Protein AF-M0LTD1-F1 (afdb_monomer)

Solvent-accessible surface area (backbone atoms only — not comparable to full-atom values): 14933 Å² total; per-residue (Å²): 132,60,68,69,59,54,55,55,49,53,54,54,40,54,76,66,71,49,70,81,85,64,33,37,55,64,53,35,59,78,67,73,49,87,56,90,55,63,68,32,18,54,45,77,35,56,37,84,61,42,46,54,70,73,32,62,77,65,68,61,62,71,65,56,77,67,60,41,52,70,38,34,47,76,43,74,46,99,87,70,48,69,47,38,40,68,70,44,58,69,65,62,50,50,52,52,45,48,51,56,47,50,56,53,49,50,52,48,67,57,48,74,39,26,61,55,52,41,77,44,75,53,71,68,50,64,60,54,45,34,34,30,33,63,57,43,41,80,80,42,70,59,51,53,61,51,50,54,54,49,53,52,49,51,53,51,53,52,59,70,71,52,56,94,87,59,86,69,75,48,77,36,91,44,31,66,54,90,30,40,82,42,89,54,48,41,68,47,55,95,46,70,79,71,48,66,90,53,89,52,64,85,38,52,55,60,41,51,54,76,74,32,68,76,46,79,71,43,97,75,51,58,67,34,75,93,63,52,73,75,96,76,68,82,80,76,50,73,64,60,50,50,55,50,36,41,73,71,64,77,98

Mean predicted aligned error: 9.17 Å

Radius of gyration: 21.51 Å; Cα contacts (8 Å, |Δi|>4): 270; chains: 1; bounding box: 41×66×46 Å

Structure (mmCIF, N/CA/C/O backbone):
data_AF-M0LTD1-F1
#
_entry.id   AF-M0LTD1-F1
#
loop_
_atom_site.group_PDB
_atom_site.id
_atom_site.type_symbol
_atom_site.label_atom_id
_atom_site.label_alt_id
_atom_site.label_comp_id
_atom_site.label_asym_id
_atom_site.label_entity_id
_atom_site.label_seq_id
_atom_site.pdbx_PDB_ins_code
_atom_site.Cartn_x
_atom_site.Cartn_y
_atom_site.Cartn_z
_atom_site.occupancy
_atom_site.B_iso_or_equiv
_atom_site.auth_seq_id
_atom_site.auth_comp_id
_atom_site.auth_asym_id
_atom_site.auth_atom_id
_atom_site.pdbx_PDB_model_num
ATOM 1 N N . MET A 1 1 ? 7.845 -29.628 -8.604 1.00 37.66 1 MET A N 1
ATOM 2 C CA . MET A 1 1 ? 7.686 -29.058 -9.964 1.00 37.66 1 MET A CA 1
ATOM 3 C C . MET A 1 1 ? 8.765 -28.002 -10.168 1.00 37.66 1 MET A C 1
ATOM 5 O O . MET A 1 1 ? 8.843 -27.119 -9.321 1.00 37.66 1 MET A O 1
ATOM 9 N N . PRO A 1 2 ? 9.602 -28.094 -11.215 1.00 33.09 2 PRO A N 1
ATOM 10 C CA . PRO A 1 2 ? 10.632 -27.090 -11.511 1.00 33.09 2 PRO A CA 1
ATOM 11 C C . PRO A 1 2 ? 10.030 -25.690 -11.734 1.00 33.09 2 PRO A C 1
ATOM 13 O O . PRO A 1 2 ? 8.914 -25.578 -12.251 1.00 33.09 2 PRO A O 1
ATOM 16 N N . ARG A 1 3 ? 10.759 -24.630 -11.349 1.00 34.91 3 ARG A N 1
ATOM 17 C CA . ARG A 1 3 ? 10.304 -23.221 -11.390 1.00 34.91 3 ARG A CA 1
ATOM 18 C C . ARG A 1 3 ? 9.839 -22.822 -12.796 1.00 34.91 3 ARG A C 1
ATOM 20 O O . ARG A 1 3 ? 8.742 -22.296 -12.947 1.00 34.91 3 ARG A O 1
ATOM 27 N N . ASP A 1 4 ? 10.578 -23.233 -13.819 1.00 35.19 4 ASP A N 1
ATOM 28 C CA . ASP A 1 4 ? 10.309 -22.912 -15.229 1.00 35.19 4 ASP A CA 1
ATOM 29 C C . ASP A 1 4 ? 8.999 -23.520 -15.744 1.00 35.19 4 ASP A C 1
ATOM 31 O O . ASP A 1 4 ? 8.309 -22.942 -16.588 1.00 35.19 4 ASP A O 1
ATOM 35 N N . VAL A 1 5 ? 8.607 -24.666 -15.181 1.00 36.81 5 VAL A N 1
ATOM 36 C CA . VAL A 1 5 ? 7.353 -25.349 -15.515 1.00 36.81 5 VAL A CA 1
ATOM 37 C C . VAL A 1 5 ? 6.167 -24.630 -14.868 1.00 36.81 5 VAL A C 1
ATOM 39 O O . VAL A 1 5 ? 5.150 -24.438 -15.531 1.00 36.81 5 VAL A O 1
ATOM 42 N N . ARG A 1 6 ? 6.298 -24.151 -13.619 1.00 37.28 6 ARG A N 1
ATOM 43 C CA . ARG A 1 6 ? 5.261 -23.332 -12.951 1.00 37.28 6 ARG A CA 1
ATOM 44 C C . ARG A 1 6 ? 5.076 -21.982 -13.639 1.00 37.28 6 ARG A C 1
ATOM 46 O O . ARG A 1 6 ? 3.942 -21.605 -13.925 1.00 37.28 6 ARG A O 1
ATOM 53 N N . THR A 1 7 ? 6.168 -21.291 -13.959 1.00 40.12 7 THR A N 1
ATOM 54 C CA . THR A 1 7 ? 6.131 -19.984 -14.633 1.00 40.12 7 THR A CA 1
ATOM 55 C C . THR A 1 7 ? 5.583 -20.113 -16.058 1.00 40.12 7 THR A C 1
ATOM 57 O O . THR A 1 7 ? 4.755 -19.310 -16.488 1.00 40.12 7 THR A O 1
ATOM 60 N N . GLY A 1 8 ? 5.966 -21.171 -16.785 1.00 30.91 8 GLY A N 1
ATOM 61 C CA . GLY A 1 8 ? 5.452 -21.467 -18.125 1.00 30.91 8 GLY A CA 1
ATOM 62 C C . GLY A 1 8 ? 3.967 -21.847 -18.153 1.00 30.91 8 GLY A C 1
ATOM 63 O O . GLY A 1 8 ? 3.265 -21.497 -19.104 1.00 30.91 8 GLY A O 1
ATOM 64 N N . PHE A 1 9 ? 3.474 -22.522 -17.112 1.00 36.78 9 PHE A N 1
ATOM 65 C CA . PHE A 1 9 ? 2.061 -22.879 -16.979 1.00 36.78 9 PHE A CA 1
ATOM 66 C C . PHE A 1 9 ? 1.203 -21.673 -16.563 1.00 36.78 9 PHE A C 1
ATOM 68 O O . PHE A 1 9 ? 0.163 -21.430 -17.173 1.00 36.78 9 PHE A O 1
ATOM 75 N N . GLY A 1 10 ? 1.683 -20.854 -15.618 1.00 33.22 10 GLY A N 1
ATOM 76 C CA . GLY A 1 10 ? 1.010 -19.624 -15.180 1.00 33.22 10 GLY A CA 1
ATOM 77 C C . GLY A 1 10 ? 0.839 -18.589 -16.300 1.00 33.22 10 GLY A C 1
ATOM 78 O O . GLY A 1 10 ? -0.253 -18.058 -16.492 1.00 33.22 10 GLY A O 1
ATOM 79 N N . LEU A 1 11 ? 1.873 -18.386 -17.127 1.00 41.72 11 LEU A N 1
ATOM 80 C CA . LEU A 1 11 ? 1.809 -17.507 -18.307 1.00 41.72 11 LEU A CA 1
ATOM 81 C C . LEU A 1 11 ? 0.870 -18.037 -19.406 1.00 41.72 11 LEU A C 1
ATOM 83 O O . LEU A 1 11 ? 0.221 -17.257 -20.102 1.00 41.72 11 LEU A O 1
ATOM 87 N N . ARG A 1 12 ? 0.776 -19.363 -19.584 1.00 36.41 12 ARG A N 1
ATOM 88 C CA . ARG A 1 12 ? -0.150 -19.976 -20.555 1.00 36.41 12 ARG A CA 1
ATOM 89 C C . ARG A 1 12 ? -1.614 -19.863 -20.134 1.00 36.41 12 ARG A C 1
ATOM 91 O O . ARG A 1 12 ? -2.466 -19.780 -21.015 1.00 36.41 12 ARG A O 1
ATOM 98 N N . LEU A 1 13 ? -1.895 -19.858 -18.832 1.00 37.56 13 LEU A N 1
ATOM 99 C CA . LEU A 1 13 ? -3.239 -19.654 -18.289 1.00 37.56 13 LEU A CA 1
ATOM 100 C C . LEU A 1 13 ? -3.673 -18.186 -18.418 1.00 37.56 13 LEU A C 1
ATOM 102 O O 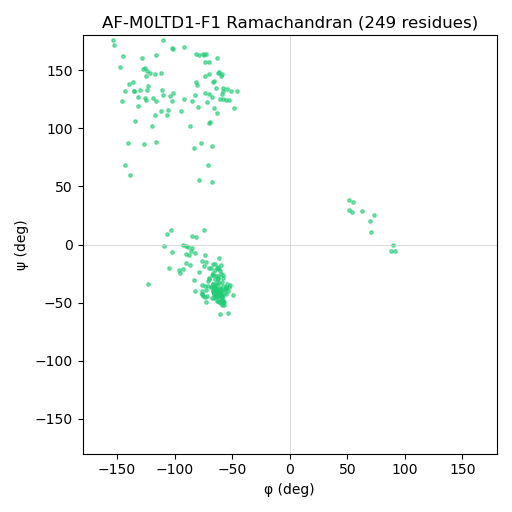. LEU A 1 13 ? -4.748 -17.930 -18.957 1.00 37.56 13 LEU A O 1
ATOM 106 N N . GLN A 1 14 ? -2.794 -17.232 -18.082 1.00 41.97 14 GLN A N 1
ATOM 107 C CA . GLN A 1 14 ? -3.037 -15.795 -18.307 1.00 41.97 14 GLN A CA 1
ATOM 108 C C . GLN A 1 14 ? -3.329 -15.459 -19.779 1.00 41.97 14 GLN A C 1
ATOM 110 O O . GLN A 1 14 ? -4.242 -14.695 -20.077 1.00 41.97 14 GLN A O 1
ATOM 115 N N . ASN A 1 15 ? -2.596 -16.060 -20.724 1.00 38.38 15 ASN A N 1
ATOM 116 C CA . ASN A 1 15 ? -2.794 -15.817 -22.160 1.00 38.38 15 ASN A CA 1
ATOM 117 C C . ASN A 1 15 ? -4.061 -16.471 -22.743 1.00 38.38 15 ASN A C 1
ATOM 119 O O . ASN A 1 15 ? -4.398 -16.211 -23.896 1.00 38.38 15 ASN A O 1
ATOM 123 N N . ARG A 1 16 ? -4.757 -17.325 -21.982 1.00 32.94 16 ARG A N 1
ATOM 124 C CA . ARG A 1 16 ? -6.003 -17.994 -22.397 1.00 32.94 16 ARG A CA 1
ATOM 125 C C . ARG A 1 16 ? -7.263 -17.379 -21.783 1.00 32.94 16 ARG A C 1
ATOM 127 O O . ARG A 1 16 ? -8.323 -17.984 -21.884 1.00 32.94 16 ARG A O 1
ATOM 134 N N . GLY A 1 17 ? -7.161 -16.193 -21.179 1.00 29.09 17 GLY A N 1
ATOM 135 C CA . GLY A 1 17 ? -8.315 -15.524 -20.572 1.00 29.09 17 GLY A CA 1
ATOM 136 C C . GLY A 1 17 ? -8.821 -16.223 -19.311 1.00 29.09 17 GLY A C 1
ATOM 137 O O . GLY A 1 17 ? -9.967 -16.022 -18.929 1.00 29.09 17 GLY A O 1
ATOM 138 N N . VAL A 1 18 ? -7.983 -17.046 -18.667 1.00 32.34 18 VAL A N 1
ATOM 139 C CA . VAL A 1 18 ? -8.234 -17.448 -17.284 1.00 32.34 18 VAL A CA 1
ATOM 140 C C . VAL A 1 18 ? -7.996 -16.191 -16.464 1.00 32.34 18 VAL A C 1
ATOM 142 O O . VAL A 1 18 ? -6.849 -15.755 -16.329 1.00 32.34 18 VAL A O 1
ATOM 145 N N . GLU A 1 19 ? -9.086 -15.563 -16.018 1.00 41.66 19 GLU A N 1
ATOM 146 C CA . GLU A 1 19 ? -9.027 -14.490 -15.033 1.00 41.66 19 GLU A CA 1
ATOM 147 C C . GLU A 1 19 ? -8.095 -14.942 -13.911 1.00 41.66 19 GLU A C 1
ATOM 149 O O . GLU A 1 19 ? -8.153 -16.089 -13.459 1.00 41.66 19 GLU A O 1
ATOM 154 N N . LEU A 1 20 ? -7.166 -14.067 -13.527 1.00 47.66 20 LEU A N 1
ATOM 155 C CA . LEU A 1 20 ? -6.364 -14.273 -12.331 1.00 47.66 20 LEU A CA 1
ATOM 156 C C . LEU A 1 20 ? -7.342 -14.630 -11.205 1.00 47.66 20 LEU A C 1
ATOM 158 O O . LEU A 1 20 ? -8.240 -13.848 -10.906 1.00 47.66 20 LEU A O 1
ATOM 162 N N . ASP A 1 21 ? -7.211 -15.840 -10.661 1.00 56.69 21 ASP A N 1
ATOM 163 C CA . ASP A 1 21 ? -8.069 -16.397 -9.612 1.00 56.69 21 ASP A CA 1
ATOM 164 C C . ASP A 1 21 ? -7.774 -15.668 -8.293 1.00 56.69 21 ASP A C 1
ATOM 166 O O . ASP A 1 21 ? -7.136 -16.193 -7.377 1.00 56.69 21 ASP A O 1
ATOM 170 N N . PHE A 1 22 ? -8.148 -14.388 -8.257 1.00 71.69 22 PHE A N 1
ATOM 171 C CA . PHE A 1 22 ? -8.006 -13.512 -7.112 1.00 71.69 22 PHE A CA 1
ATOM 172 C C . PHE A 1 22 ? -8.978 -13.995 -6.045 1.00 71.69 22 PHE A C 1
ATOM 174 O O . PHE A 1 22 ? -10.192 -13.809 -6.148 1.00 71.69 22 PHE A O 1
ATOM 181 N N . LYS A 1 23 ? -8.432 -14.633 -5.013 1.00 86.75 23 LYS A N 1
ATOM 182 C CA . LYS A 1 23 ? -9.223 -15.157 -3.903 1.00 86.75 23 LYS A CA 1
ATOM 183 C C . LYS A 1 23 ? -9.902 -14.015 -3.147 1.00 86.75 23 LYS A C 1
ATOM 185 O O . LYS A 1 23 ? -9.287 -12.984 -2.876 1.00 86.75 23 LYS A O 1
ATOM 190 N N . SER A 1 24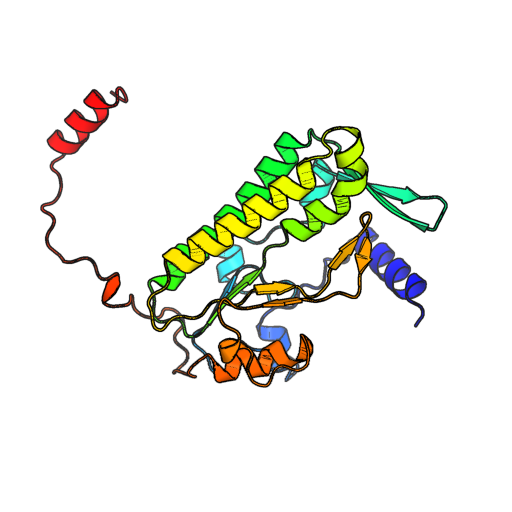 ? -11.184 -14.187 -2.838 1.00 89.88 24 SER A N 1
ATOM 191 C CA . SER A 1 24 ? -11.931 -13.286 -1.956 1.00 89.88 24 SER A CA 1
ATOM 192 C C . SER A 1 24 ? -11.650 -13.621 -0.493 1.00 89.88 24 SER A C 1
ATOM 194 O O . SER A 1 24 ? -11.201 -14.724 -0.192 1.00 89.88 24 SER A O 1
ATOM 196 N N . ALA A 1 25 ? -11.980 -12.719 0.432 1.00 89.88 25 ALA A N 1
ATOM 197 C CA . ALA A 1 25 ? -11.951 -13.041 1.863 1.00 89.88 25 ALA A CA 1
ATOM 198 C C . ALA A 1 25 ? -12.782 -14.302 2.199 1.00 89.88 25 ALA A C 1
ATOM 200 O O . ALA A 1 25 ? -12.336 -15.163 2.954 1.00 89.88 25 ALA A O 1
ATOM 201 N N . GLY A 1 26 ? -13.950 -14.463 1.559 1.00 90.69 26 GLY A N 1
ATOM 202 C CA . GLY A 1 26 ? -14.817 -15.635 1.736 1.00 90.69 26 GLY A CA 1
ATOM 203 C C . GLY A 1 26 ? -14.159 -16.957 1.333 1.00 90.69 26 GLY A C 1
ATOM 204 O O . GLY A 1 26 ? -14.373 -17.962 1.998 1.00 90.69 26 GLY A O 1
ATOM 205 N N . TYR A 1 27 ? -13.282 -16.954 0.322 1.00 93.00 27 TYR A N 1
ATOM 206 C CA . TYR A 1 27 ? -12.543 -18.158 -0.066 1.00 93.00 27 TYR A CA 1
ATOM 207 C C . TYR A 1 27 ? -11.700 -18.719 1.088 1.00 93.00 27 TYR A C 1
ATOM 209 O O . TYR A 1 27 ? -11.698 -19.927 1.301 1.00 93.00 27 TYR A O 1
ATOM 217 N N . PHE A 1 28 ? -10.989 -17.872 1.837 1.00 93.12 28 PHE A N 1
ATOM 218 C CA . PHE A 1 28 ? -10.147 -18.339 2.947 1.00 93.12 28 PHE A CA 1
ATOM 219 C C . PHE A 1 28 ? -10.994 -18.948 4.061 1.00 93.12 28 PHE A C 1
ATOM 221 O O . PHE A 1 28 ? -10.687 -20.044 4.526 1.00 93.12 28 PHE A O 1
ATOM 228 N N . HIS A 1 29 ? -12.114 -18.299 4.392 1.00 91.00 29 HIS A N 1
ATOM 229 C CA . HIS A 1 29 ? -13.087 -18.819 5.347 1.00 91.00 29 HIS A CA 1
ATOM 230 C C . HIS A 1 29 ? -13.640 -20.188 4.920 1.00 91.00 29 HIS A C 1
ATOM 232 O O . HIS A 1 29 ? -13.578 -21.146 5.688 1.00 91.00 29 HIS A O 1
ATOM 238 N N . ASP A 1 30 ? -14.100 -20.309 3.671 1.00 94.81 30 ASP A N 1
ATOM 239 C CA . ASP A 1 30 ? -14.674 -21.546 3.127 1.00 94.81 30 ASP A CA 1
ATOM 240 C C . ASP A 1 30 ? -13.656 -22.696 3.065 1.00 94.81 30 ASP A C 1
ATOM 242 O O . ASP A 1 30 ? -14.028 -23.869 3.105 1.00 94.81 30 ASP A O 1
ATOM 246 N N . GLN A 1 31 ? -12.366 -22.376 2.940 1.00 95.12 31 GLN A N 1
ATOM 247 C CA . GLN A 1 31 ? -11.276 -23.354 2.950 1.00 95.12 31 GLN A CA 1
ATOM 248 C C . GLN A 1 31 ? -10.712 -23.631 4.352 1.00 95.12 31 GLN A C 1
ATOM 250 O O . GLN A 1 31 ? -9.807 -24.456 4.478 1.00 95.12 31 GLN A O 1
ATOM 255 N N . GLY A 1 32 ? -11.215 -22.965 5.397 1.00 94.69 32 GLY A N 1
ATOM 256 C CA . GLY A 1 32 ? -10.679 -23.083 6.755 1.00 94.69 32 GLY A CA 1
ATOM 257 C C . GLY A 1 32 ? -9.227 -22.607 6.871 1.00 94.69 32 GLY A C 1
ATOM 258 O O . GLY A 1 32 ? -8.472 -23.134 7.685 1.00 94.69 32 GLY A O 1
ATOM 259 N N . ILE A 1 33 ? -8.818 -21.663 6.020 1.00 93.88 33 ILE A N 1
ATOM 260 C CA . ILE A 1 33 ? -7.486 -21.060 6.045 1.00 93.88 33 ILE A CA 1
ATOM 261 C C . ILE A 1 33 ? -7.577 -19.784 6.870 1.00 93.88 33 ILE A C 1
ATOM 263 O O . ILE A 1 33 ? -8.237 -18.830 6.466 1.00 93.88 33 ILE A O 1
ATOM 267 N N . GLU A 1 34 ? -6.891 -19.770 8.006 1.00 92.62 34 GLU A N 1
ATOM 268 C CA . GLU A 1 34 ? -6.827 -18.589 8.859 1.00 92.62 34 GLU A CA 1
ATOM 269 C C . GLU A 1 34 ? -5.997 -17.471 8.226 1.00 92.62 34 GLU A C 1
ATOM 271 O O . GLU A 1 34 ? -4.994 -17.709 7.541 1.00 92.62 34 GLU A O 1
ATOM 276 N N . THR A 1 35 ? -6.394 -16.235 8.500 1.00 93.06 35 THR A N 1
ATOM 277 C CA . THR A 1 35 ? -5.717 -15.028 8.035 1.00 93.06 35 THR A CA 1
ATOM 278 C C . THR A 1 35 ? -5.425 -14.077 9.189 1.00 93.06 35 THR A C 1
ATOM 280 O O . THR A 1 35 ? -6.073 -14.112 10.231 1.00 93.06 35 THR A O 1
ATOM 283 N N . VAL A 1 36 ? -4.484 -13.152 8.982 1.00 92.12 36 VAL A N 1
ATOM 284 C CA . VAL A 1 36 ? -4.160 -12.092 9.959 1.00 92.12 36 VAL A CA 1
ATOM 285 C C . VAL A 1 36 ? -5.339 -11.150 10.254 1.00 92.12 36 VAL A C 1
ATOM 287 O O . VAL A 1 36 ? -5.275 -10.351 11.184 1.00 92.12 36 VAL A O 1
ATOM 290 N N . PHE A 1 37 ? -6.414 -11.220 9.466 1.00 93.31 37 PHE A N 1
ATOM 291 C CA . PHE A 1 37 ? -7.616 -10.403 9.631 1.00 93.31 37 PHE A CA 1
ATOM 292 C C . PHE A 1 37 ? -8.664 -11.056 10.534 1.00 93.31 37 PHE A C 1
ATOM 294 O O . PHE A 1 37 ? -9.587 -10.376 10.985 1.00 93.31 37 PHE A O 1
ATOM 301 N N . ASP A 1 38 ? -8.541 -12.356 10.795 1.00 90.12 38 ASP A N 1
ATOM 302 C CA . ASP A 1 38 ? -9.549 -13.099 11.537 1.00 90.12 38 ASP A CA 1
ATOM 303 C C . ASP A 1 38 ? -9.616 -12.614 12.989 1.00 90.12 38 ASP A C 1
ATOM 305 O O . ASP A 1 38 ? -8.600 -12.306 13.618 1.00 90.12 38 ASP A O 1
ATOM 309 N N . GLY A 1 39 ? -10.840 -12.517 13.517 1.00 88.50 39 GLY A N 1
ATOM 310 C CA . GLY A 1 39 ? -11.086 -12.093 14.897 1.00 88.50 39 GLY A CA 1
ATOM 311 C C . GLY A 1 39 ? -10.824 -10.611 15.186 1.00 88.50 39 GLY A C 1
ATOM 312 O O . GLY A 1 39 ? -10.829 -10.237 16.355 1.00 88.50 39 GLY A O 1
ATOM 313 N N . ARG A 1 40 ? -10.608 -9.774 14.161 1.00 91.25 40 ARG A N 1
ATOM 314 C CA . ARG A 1 40 ? -10.234 -8.358 14.313 1.00 91.25 40 ARG A CA 1
ATOM 315 C C . ARG A 1 40 ? -11.166 -7.419 13.561 1.00 91.25 40 ARG A C 1
ATOM 317 O O . ARG A 1 40 ? -11.703 -7.749 12.501 1.00 91.25 40 ARG A O 1
ATOM 324 N N . THR A 1 41 ? -11.294 -6.197 14.062 1.00 94.25 41 THR A N 1
ATOM 325 C CA . THR A 1 41 ? -11.799 -5.071 13.275 1.00 94.25 41 THR A CA 1
ATOM 326 C C . THR A 1 41 ? -10.688 -4.585 12.348 1.00 94.25 41 THR A C 1
ATOM 328 O O . THR A 1 41 ? -9.900 -3.706 12.695 1.00 94.25 41 THR A O 1
ATOM 331 N N . ALA A 1 42 ? -10.596 -5.191 11.163 1.00 94.69 42 ALA A N 1
ATOM 332 C CA . ALA A 1 42 ? -9.517 -4.937 10.214 1.00 94.69 42 ALA A CA 1
ATOM 333 C C . ALA A 1 42 ? -9.977 -4.209 8.940 1.00 94.69 42 ALA A C 1
ATOM 335 O O . ALA A 1 42 ? -11.070 -4.442 8.423 1.00 94.69 42 ALA A O 1
ATOM 336 N N . ARG A 1 43 ? -9.090 -3.379 8.380 1.00 95.69 43 ARG A N 1
ATOM 337 C CA . ARG A 1 43 ? -9.214 -2.784 7.044 1.00 95.69 43 ARG A CA 1
ATOM 338 C C . ARG A 1 43 ? -8.078 -3.281 6.141 1.00 95.69 43 ARG A C 1
ATOM 340 O O . ARG A 1 43 ? -7.038 -2.622 6.058 1.00 95.69 43 ARG A O 1
ATOM 347 N N . PRO A 1 44 ? -8.248 -4.421 5.450 1.00 95.19 44 PRO A N 1
ATOM 348 C CA . PRO A 1 44 ? -7.395 -4.764 4.315 1.00 95.19 44 PRO A CA 1
ATOM 349 C C . PRO A 1 44 ? -7.635 -3.754 3.186 1.00 95.19 44 PRO A C 1
ATOM 351 O O . PRO A 1 44 ? -8.770 -3.330 2.979 1.00 95.19 44 PRO A O 1
ATOM 354 N N . VAL A 1 45 ? -6.579 -3.346 2.485 1.00 95.56 45 VAL A N 1
ATOM 355 C CA . VAL A 1 45 ? -6.618 -2.371 1.388 1.00 95.56 45 VAL A CA 1
ATOM 356 C C . VAL A 1 45 ? -5.790 -2.901 0.223 1.00 95.56 45 VAL A C 1
ATOM 358 O O . VAL A 1 45 ? -4.556 -2.892 0.258 1.00 95.56 45 VAL A O 1
ATOM 361 N N . ALA A 1 46 ? -6.488 -3.336 -0.825 1.00 92.19 46 ALA A N 1
ATOM 362 C CA . ALA A 1 46 ? -5.932 -3.832 -2.078 1.00 92.19 46 ALA A CA 1
ATOM 363 C C . ALA A 1 46 ? -4.933 -4.991 -1.908 1.00 92.19 46 ALA A C 1
ATOM 365 O O . ALA A 1 46 ? -3.936 -5.064 -2.631 1.00 92.19 46 ALA A O 1
ATOM 366 N N . VAL A 1 47 ? -5.188 -5.884 -0.946 1.00 91.50 47 VAL A N 1
ATOM 367 C CA . VAL A 1 47 ? -4.319 -7.027 -0.637 1.00 91.50 47 VAL A CA 1
ATOM 368 C C . VAL A 1 47 ? -4.417 -8.077 -1.758 1.00 91.50 47 VAL A C 1
ATOM 370 O O . VAL A 1 47 ? -5.516 -8.556 -2.057 1.00 91.50 47 VAL A O 1
ATOM 373 N N . PRO A 1 48 ? -3.297 -8.462 -2.402 1.00 84.56 48 PRO A N 1
ATOM 374 C CA . PRO A 1 48 ? -3.305 -9.461 -3.461 1.00 84.56 48 PRO A CA 1
ATOM 375 C C . PRO A 1 48 ? -3.889 -10.782 -2.974 1.00 84.56 48 PRO A C 1
ATOM 377 O O . PRO A 1 48 ? -3.531 -11.269 -1.906 1.00 84.56 48 PRO A O 1
ATOM 380 N N . ASN A 1 49 ? -4.766 -11.380 -3.784 1.00 84.25 49 ASN A N 1
ATOM 381 C CA . ASN A 1 49 ? -5.465 -12.620 -3.442 1.00 84.25 49 ASN A CA 1
ATOM 382 C C . ASN A 1 49 ? -6.218 -12.554 -2.104 1.00 84.25 49 ASN A C 1
ATOM 384 O O . ASN A 1 49 ? -6.381 -13.586 -1.473 1.00 84.25 49 ASN A O 1
ATOM 388 N N . TYR A 1 50 ? -6.666 -11.376 -1.671 1.00 89.75 50 TYR A N 1
ATOM 389 C CA . TYR A 1 50 ? -7.588 -11.212 -0.551 1.00 89.75 50 TYR A CA 1
ATOM 390 C C . TYR A 1 50 ? -8.555 -10.065 -0.870 1.00 89.75 50 TYR A C 1
ATOM 392 O O . TYR A 1 50 ? -8.486 -8.967 -0.322 1.00 89.75 50 TYR A O 1
ATOM 400 N N . ARG A 1 51 ? -9.428 -10.296 -1.855 1.00 89.25 51 ARG A N 1
ATOM 401 C CA . ARG A 1 51 ? -10.361 -9.279 -2.354 1.00 89.25 51 ARG A CA 1
ATOM 402 C C . ARG A 1 51 ? -11.494 -9.046 -1.358 1.00 89.25 51 ARG A C 1
ATOM 404 O O . ARG A 1 51 ? -12.158 -10.001 -0.938 1.00 89.25 51 ARG A O 1
ATOM 411 N N . VAL A 1 52 ? -11.743 -7.777 -1.040 1.00 90.62 52 VAL A N 1
ATOM 412 C CA . VAL A 1 52 ? -12.869 -7.326 -0.213 1.00 90.62 52 VAL A CA 1
ATOM 413 C C . VAL A 1 52 ? -13.746 -6.328 -0.983 1.00 90.62 52 VAL A C 1
ATOM 415 O O . VAL A 1 52 ? -13.203 -5.553 -1.772 1.00 90.62 52 VAL A O 1
ATOM 418 N N . PRO A 1 53 ? -15.075 -6.290 -0.748 1.00 90.56 53 PRO A N 1
ATOM 419 C CA . PRO A 1 53 ? -15.988 -5.409 -1.492 1.00 90.56 53 PRO A CA 1
ATOM 420 C C . PRO A 1 53 ? -15.604 -3.925 -1.445 1.00 90.56 53 PRO A C 1
ATOM 422 O O . PRO A 1 53 ? -15.683 -3.223 -2.448 1.00 90.56 53 PRO A O 1
ATOM 425 N N . ALA A 1 54 ? -15.100 -3.462 -0.300 1.00 90.81 54 ALA A N 1
ATOM 426 C CA . ALA A 1 54 ? -14.716 -2.069 -0.105 1.00 90.81 54 ALA A CA 1
ATOM 427 C C . ALA A 1 54 ? -13.544 -1.612 -0.995 1.00 90.81 54 ALA A C 1
ATOM 429 O O . ALA A 1 54 ? -13.305 -0.412 -1.111 1.00 90.81 54 ALA A O 1
ATOM 430 N N . ASP A 1 55 ? -12.773 -2.527 -1.588 1.00 89.62 55 ASP A N 1
ATOM 431 C CA . ASP A 1 55 ? -11.718 -2.149 -2.533 1.00 89.62 55 ASP A CA 1
ATOM 432 C C . ASP A 1 55 ? -12.277 -1.926 -3.950 1.00 89.62 55 ASP A C 1
ATOM 434 O O . ASP A 1 55 ? -11.767 -1.079 -4.686 1.00 89.62 55 ASP A O 1
ATOM 438 N N . ASP A 1 56 ? -13.348 -2.641 -4.310 1.00 87.44 56 ASP A N 1
ATOM 439 C CA . ASP A 1 56 ? -14.092 -2.445 -5.558 1.00 87.44 56 ASP A CA 1
ATOM 440 C C . ASP A 1 56 ? -14.899 -1.143 -5.529 1.00 87.44 56 ASP A C 1
ATOM 442 O O . ASP A 1 56 ? -14.869 -0.365 -6.478 1.00 87.44 56 ASP A O 1
ATOM 446 N N . GLU A 1 57 ? -15.576 -0.870 -4.413 1.00 90.12 57 GLU A N 1
ATOM 447 C CA . GLU A 1 57 ? -16.385 0.342 -4.224 1.00 90.12 57 GLU A CA 1
ATOM 448 C C . GLU A 1 57 ? -15.558 1.634 -4.280 1.00 90.12 57 GLU A C 1
ATOM 450 O O . GLU A 1 57 ? -16.066 2.684 -4.672 1.00 90.12 57 GLU A O 1
ATOM 455 N N . LEU A 1 58 ? -14.283 1.561 -3.890 1.00 88.81 58 LEU A N 1
ATOM 456 C CA . LEU A 1 58 ? -13.359 2.694 -3.908 1.00 88.81 58 LEU A CA 1
ATOM 457 C C . LEU A 1 58 ? -12.536 2.792 -5.199 1.00 88.81 58 LEU A C 1
ATOM 459 O O . LEU A 1 58 ? -11.722 3.708 -5.304 1.00 88.81 58 LEU A O 1
ATOM 463 N N . ASP A 1 59 ? -12.720 1.871 -6.150 1.00 86.62 59 ASP A N 1
ATOM 464 C CA . ASP A 1 59 ? -11.948 1.802 -7.401 1.00 86.62 59 ASP A CA 1
ATOM 465 C C . ASP A 1 59 ? -10.420 1.815 -7.159 1.00 86.62 59 ASP A C 1
ATOM 467 O O . ASP A 1 59 ? -9.642 2.459 -7.864 1.00 86.62 59 ASP A O 1
ATOM 471 N N . ILE A 1 60 ? -9.974 1.127 -6.097 1.00 84.06 60 ILE A N 1
ATOM 472 C CA . ILE A 1 60 ? -8.550 1.027 -5.716 1.00 84.06 60 ILE A CA 1
ATOM 473 C C . ILE A 1 60 ? -7.918 -0.315 -6.102 1.00 84.06 60 ILE A C 1
ATOM 475 O O . ILE A 1 60 ? -6.705 -0.504 -5.930 1.00 84.06 60 ILE A O 1
ATOM 479 N N . LEU A 1 61 ? -8.726 -1.260 -6.598 1.00 72.25 61 LEU A N 1
ATOM 480 C CA . LEU A 1 61 ? -8.233 -2.473 -7.238 1.00 72.25 61 LEU A CA 1
ATOM 481 C C . LEU A 1 61 ? -7.891 -2.179 -8.688 1.00 72.25 61 LEU A C 1
ATOM 483 O O . LEU A 1 61 ? -8.701 -1.690 -9.466 1.00 72.25 61 LEU A O 1
ATOM 487 N N . PHE A 1 62 ? -6.679 -2.559 -9.062 1.00 66.88 62 PHE A N 1
ATOM 488 C CA . PHE A 1 62 ? -6.192 -2.395 -10.416 1.00 66.88 62 PHE A CA 1
ATOM 489 C C . PHE A 1 62 ? -5.876 -3.773 -10.979 1.00 66.88 62 PHE A C 1
ATOM 491 O O . PHE A 1 62 ? -5.078 -4.514 -10.397 1.00 66.88 62 PHE A O 1
ATOM 498 N N . ASP A 1 63 ? -6.448 -4.111 -12.140 1.00 67.88 63 ASP A N 1
ATOM 499 C CA . ASP A 1 63 ? -5.866 -5.161 -12.976 1.00 67.88 63 ASP A CA 1
ATOM 500 C C . ASP A 1 63 ? -4.531 -4.633 -13.504 1.00 67.88 63 ASP A C 1
ATOM 502 O O . ASP A 1 63 ? -4.426 -4.057 -14.589 1.00 67.88 63 ASP A O 1
ATOM 506 N N . ARG A 1 64 ? -3.494 -4.804 -12.685 1.00 67.19 64 ARG A N 1
ATOM 507 C CA . ARG A 1 64 ? -2.137 -4.361 -12.994 1.00 67.19 64 ARG A CA 1
ATOM 508 C C . ARG A 1 64 ? -1.641 -4.995 -14.286 1.00 67.19 64 ARG A C 1
ATOM 510 O O . ARG A 1 64 ? -0.945 -4.339 -15.049 1.00 67.19 64 ARG A O 1
ATOM 517 N N . GLY A 1 65 ? -2.019 -6.244 -14.560 1.00 64.94 65 GLY A N 1
ATOM 518 C CA . GLY A 1 65 ? -1.631 -6.947 -15.776 1.00 64.94 65 GLY A CA 1
ATOM 519 C C . GLY A 1 65 ? -2.233 -6.319 -17.030 1.00 64.94 65 GLY A C 1
ATOM 520 O O . GLY A 1 65 ? -1.535 -6.192 -18.032 1.00 64.94 65 GLY A O 1
ATOM 521 N N . ALA A 1 66 ? -3.501 -5.913 -16.996 1.00 63.97 66 ALA A N 1
ATOM 522 C CA . ALA A 1 66 ? -4.141 -5.219 -18.111 1.00 63.97 66 ALA A CA 1
ATOM 523 C C . ALA A 1 66 ? -3.688 -3.759 -18.231 1.00 63.97 66 ALA A C 1
ATOM 525 O O . ALA A 1 66 ? -3.371 -3.308 -19.327 1.00 63.97 66 ALA A O 1
ATOM 526 N N . GLN A 1 67 ? -3.613 -3.033 -17.118 1.00 64.19 67 GLN A N 1
ATOM 527 C CA . GLN A 1 67 ? -3.335 -1.597 -17.128 1.00 64.19 67 GLN A CA 1
ATOM 528 C C . GLN A 1 67 ? -1.865 -1.284 -17.398 1.00 64.19 67 GLN A C 1
ATOM 530 O O . GLN A 1 67 ? -1.563 -0.332 -18.112 1.00 64.19 67 GLN A O 1
ATOM 535 N N . LEU A 1 68 ? -0.934 -2.109 -16.911 1.00 69.69 68 LEU A N 1
ATOM 536 C CA . LEU A 1 68 ? 0.481 -1.912 -17.215 1.00 69.69 68 LEU A CA 1
ATOM 537 C C . LEU A 1 68 ? 0.830 -2.281 -18.660 1.00 69.69 68 LEU A C 1
ATOM 539 O O . LEU A 1 68 ? 1.869 -1.833 -19.120 1.00 69.69 68 LEU A O 1
ATOM 543 N N . LYS A 1 69 ? -0.012 -3.007 -19.416 1.00 71.44 69 LYS A N 1
ATOM 544 C CA . LYS A 1 69 ? 0.239 -3.268 -20.853 1.00 71.44 69 LYS A CA 1
ATOM 545 C C . LYS A 1 69 ? 0.267 -1.997 -21.700 1.00 71.44 69 LYS A C 1
ATOM 547 O O . LYS A 1 69 ? 0.911 -1.991 -22.743 1.00 71.44 69 LYS A O 1
ATOM 552 N N . GLU A 1 70 ? -0.426 -0.938 -21.278 1.00 68.31 70 GLU A N 1
ATOM 553 C CA . GLU A 1 70 ? -0.365 0.363 -21.959 1.00 68.31 70 GLU A CA 1
ATOM 554 C C . GLU A 1 70 ? 1.000 1.041 -21.754 1.00 68.31 70 GLU A C 1
ATOM 556 O O . GLU A 1 70 ? 1.483 1.763 -22.629 1.00 68.31 70 GLU A O 1
ATOM 561 N N . PHE A 1 71 ? 1.647 0.769 -20.619 1.00 69.69 71 PHE A N 1
ATOM 562 C CA . PHE A 1 71 ? 2.880 1.430 -20.199 1.00 69.69 71 PHE A CA 1
ATOM 563 C C . PHE A 1 71 ? 4.127 0.564 -20.352 1.00 69.69 71 PHE A C 1
ATOM 565 O O . PHE A 1 71 ? 5.220 1.121 -20.383 1.00 69.69 71 PHE A O 1
ATOM 572 N N . LEU A 1 72 ? 3.984 -0.760 -20.437 1.00 78.50 72 LEU A N 1
ATOM 573 C CA . LEU A 1 72 ? 5.055 -1.746 -20.440 1.00 78.50 72 LEU A CA 1
ATOM 574 C C . LEU A 1 72 ? 4.824 -2.795 -21.529 1.00 78.50 72 LEU A C 1
ATOM 576 O O . LEU A 1 72 ? 3.776 -3.437 -21.614 1.00 78.50 72 LEU A O 1
ATOM 580 N N . ARG A 1 73 ? 5.878 -3.064 -22.292 1.00 79.25 73 ARG A N 1
ATOM 581 C CA . ARG A 1 73 ? 6.009 -4.239 -23.145 1.00 79.25 73 ARG A CA 1
ATOM 582 C C . ARG A 1 73 ? 6.920 -5.235 -22.450 1.00 79.25 73 ARG A C 1
ATOM 584 O O . ARG A 1 73 ? 8.062 -4.917 -22.138 1.00 79.25 73 ARG A O 1
ATOM 591 N N . SER A 1 74 ? 6.426 -6.447 -22.229 1.00 76.94 74 SER A N 1
ATOM 592 C CA . SER A 1 74 ? 7.253 -7.533 -21.710 1.00 76.94 74 SER A CA 1
ATOM 593 C C . SER A 1 74 ? 7.677 -8.479 -22.824 1.00 76.94 74 SER A C 1
ATOM 595 O O . SER A 1 74 ? 6.833 -8.984 -23.564 1.00 76.94 74 SER A O 1
ATOM 597 N N . GLU A 1 75 ? 8.966 -8.780 -22.891 1.00 77.44 75 GLU A N 1
ATOM 598 C CA . GLU A 1 75 ? 9.542 -9.740 -23.829 1.00 77.44 75 GLU A CA 1
ATOM 599 C C . GLU A 1 75 ? 10.321 -10.813 -23.078 1.00 77.44 75 GLU A C 1
ATOM 601 O O . GLU A 1 75 ? 10.871 -10.562 -22.005 1.00 77.44 75 GLU A O 1
ATOM 606 N N . LYS A 1 76 ? 10.367 -12.023 -23.640 1.00 72.69 76 LYS A N 1
ATOM 607 C CA . LYS A 1 76 ? 11.305 -13.040 -23.168 1.00 72.69 76 LYS A CA 1
ATOM 608 C C . LYS A 1 76 ? 12.638 -12.833 -23.862 1.00 72.69 76 LYS A C 1
ATOM 610 O O . LYS A 1 76 ? 12.694 -12.852 -25.090 1.00 72.69 76 LYS A O 1
ATOM 615 N N . THR A 1 77 ? 13.688 -12.655 -23.080 1.00 68.00 77 THR A N 1
ATOM 616 C CA . THR A 1 77 ? 15.060 -12.604 -23.576 1.00 68.00 77 THR A CA 1
ATOM 617 C C . THR A 1 77 ? 15.551 -14.011 -23.929 1.00 68.00 77 THR A C 1
ATOM 619 O O . THR A 1 77 ? 14.935 -15.022 -23.581 1.00 68.00 77 THR A O 1
ATOM 622 N N . SER A 1 78 ? 16.645 -14.094 -24.690 1.00 68.31 78 SER A N 1
ATOM 623 C CA . SER A 1 78 ? 17.209 -15.357 -25.197 1.00 68.31 78 SER A CA 1
ATOM 624 C C . SER A 1 78 ? 17.697 -16.319 -24.106 1.00 68.31 78 SER A C 1
ATOM 626 O O . SER A 1 78 ? 17.822 -17.512 -24.358 1.00 68.31 78 SER A O 1
ATOM 628 N N . ASP A 1 79 ? 17.959 -15.802 -22.908 1.00 65.69 79 ASP A N 1
ATOM 629 C CA . ASP A 1 79 ? 18.309 -16.525 -21.678 1.00 65.69 79 ASP A CA 1
ATOM 630 C C . ASP A 1 79 ? 17.076 -17.016 -20.888 1.00 65.69 79 ASP A C 1
ATOM 632 O O . ASP A 1 79 ? 17.219 -17.720 -19.893 1.00 65.69 79 ASP A O 1
ATOM 636 N N . GLY A 1 80 ? 15.859 -16.693 -21.343 1.00 62.28 80 GLY A N 1
ATOM 637 C CA . GLY A 1 80 ? 14.598 -17.090 -20.714 1.00 62.28 80 GLY A CA 1
ATOM 638 C C . GLY A 1 80 ? 14.044 -16.097 -19.688 1.00 62.28 80 GLY A C 1
ATOM 639 O O . GLY A 1 80 ? 12.907 -16.294 -19.242 1.00 62.28 80 GLY A O 1
ATOM 640 N N . ASN A 1 81 ? 14.781 -15.028 -19.371 1.00 63.34 81 ASN A N 1
ATOM 641 C CA . ASN A 1 81 ? 14.342 -13.979 -18.450 1.00 63.34 81 ASN A CA 1
ATOM 642 C C . ASN A 1 81 ? 13.261 -13.085 -19.078 1.00 63.34 81 ASN A C 1
ATOM 644 O O . ASN A 1 81 ? 13.002 -13.121 -20.287 1.00 63.34 81 ASN A O 1
ATOM 648 N N . LYS A 1 82 ? 12.556 -12.312 -18.245 1.00 68.94 82 LYS A N 1
ATOM 649 C CA . LYS A 1 82 ? 11.490 -11.408 -18.698 1.00 68.94 82 LYS A CA 1
ATOM 650 C C . LYS A 1 82 ? 11.986 -9.968 -18.630 1.00 68.94 82 LYS A C 1
ATOM 652 O O . LYS A 1 82 ? 12.114 -9.405 -17.552 1.00 68.94 82 LYS A O 1
ATOM 657 N N . ARG A 1 83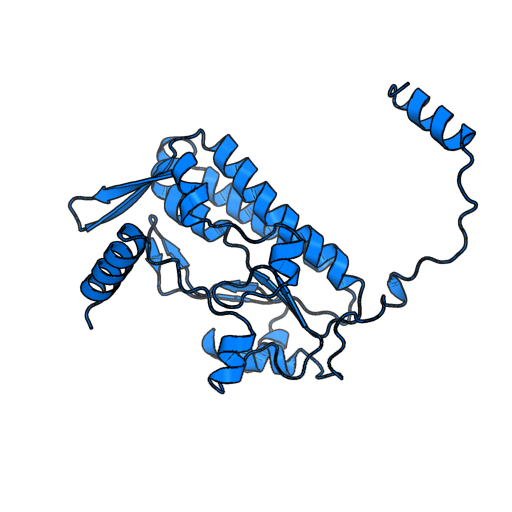 ? 12.181 -9.338 -19.786 1.00 73.75 83 ARG A N 1
ATOM 658 C CA . ARG A 1 83 ? 12.517 -7.913 -19.873 1.00 73.75 83 ARG A CA 1
ATOM 659 C C . ARG A 1 83 ? 11.241 -7.095 -20.003 1.00 73.75 83 ARG A C 1
ATOM 661 O O . ARG 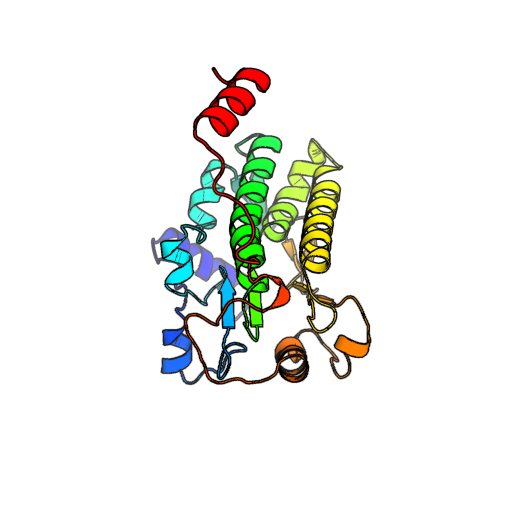A 1 83 ? 10.449 -7.343 -20.911 1.00 73.75 83 ARG A O 1
ATOM 668 N N . SER A 1 84 ? 11.043 -6.126 -19.113 1.00 77.06 84 SER A N 1
ATOM 669 C CA . SER A 1 84 ? 9.933 -5.169 -19.193 1.00 77.06 84 SER A CA 1
ATOM 670 C C . SER A 1 84 ? 10.451 -3.811 -19.655 1.00 77.06 84 SER A C 1
ATOM 672 O O . SER A 1 84 ? 11.237 -3.170 -18.966 1.00 77.06 84 SER A O 1
ATOM 674 N N . THR A 1 85 ? 10.006 -3.377 -20.830 1.00 77.12 85 THR A N 1
ATOM 675 C CA . THR A 1 85 ? 10.403 -2.116 -21.461 1.00 77.12 85 THR A CA 1
ATOM 676 C C . THR A 1 85 ? 9.233 -1.138 -21.441 1.00 77.12 85 THR A C 1
ATOM 678 O O . THR A 1 85 ? 8.148 -1.502 -21.900 1.00 77.12 85 THR A O 1
ATOM 681 N N . PRO A 1 86 ? 9.418 0.102 -20.965 1.00 77.25 86 PRO A N 1
ATOM 682 C CA . PRO A 1 86 ? 8.384 1.123 -21.050 1.00 77.25 86 PRO A CA 1
ATOM 683 C C . PRO A 1 86 ? 7.962 1.411 -22.498 1.00 77.25 86 PRO A C 1
ATOM 685 O O . PRO A 1 86 ? 8.801 1.654 -23.362 1.00 77.25 86 PRO A O 1
ATOM 688 N N . THR A 1 87 ? 6.660 1.390 -22.771 1.00 81.50 87 THR A N 1
ATOM 689 C CA . THR A 1 87 ? 6.045 1.865 -24.027 1.00 81.50 87 THR A CA 1
ATOM 690 C C . THR A 1 87 ? 5.609 3.325 -23.932 1.00 81.50 87 THR A C 1
ATOM 692 O O . THR A 1 87 ? 5.459 3.995 -24.952 1.00 81.50 87 THR A O 1
ATOM 695 N N . ALA A 1 88 ? 5.430 3.825 -22.708 1.00 80.56 88 ALA A N 1
ATOM 696 C CA . ALA A 1 88 ? 5.240 5.234 -22.389 1.00 80.56 88 ALA A CA 1
ATOM 697 C C . ALA A 1 88 ? 6.537 5.843 -21.826 1.00 80.56 88 ALA A C 1
ATOM 699 O O . ALA A 1 88 ? 7.478 5.126 -21.483 1.00 80.56 88 ALA A O 1
ATOM 700 N N . SER A 1 89 ? 6.590 7.173 -21.694 1.00 87.44 89 SER A N 1
ATOM 701 C CA . SER A 1 89 ? 7.705 7.819 -20.996 1.00 87.44 89 SER A CA 1
ATOM 702 C C . SER A 1 89 ? 7.757 7.388 -19.526 1.00 87.44 89 SER A C 1
ATOM 704 O O . SER A 1 89 ? 6.717 7.174 -18.895 1.00 87.44 89 SER A O 1
ATOM 706 N N . LEU A 1 90 ? 8.969 7.319 -18.962 1.00 87.12 90 LEU A N 1
ATOM 707 C CA . LEU A 1 90 ? 9.175 6.979 -17.548 1.00 87.12 90 LEU A CA 1
ATOM 708 C C . LEU A 1 90 ? 8.390 7.900 -16.608 1.00 87.12 90 LEU A C 1
ATOM 710 O O . LEU A 1 90 ? 7.837 7.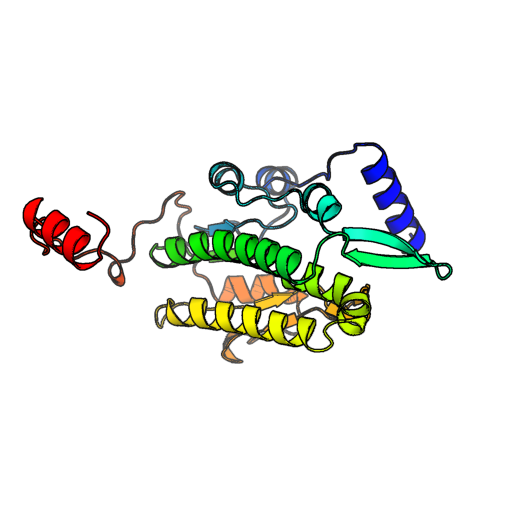419 -15.627 1.00 87.12 90 LEU A O 1
ATOM 714 N N . SER A 1 91 ? 8.265 9.188 -16.940 1.00 88.69 91 SER A N 1
ATOM 715 C CA . SER A 1 91 ? 7.474 10.146 -16.158 1.00 88.69 91 SER A CA 1
ATOM 716 C C . SER A 1 91 ? 5.992 9.775 -16.102 1.00 88.69 91 SER A C 1
ATOM 718 O O . SER A 1 91 ? 5.412 9.774 -15.024 1.00 88.69 91 SER A O 1
ATOM 720 N N . ARG A 1 92 ? 5.380 9.384 -17.232 1.00 89.62 92 ARG A N 1
ATOM 721 C CA . ARG A 1 92 ? 3.964 8.972 -17.251 1.00 89.62 92 ARG A CA 1
ATOM 722 C C . ARG A 1 92 ? 3.735 7.684 -16.461 1.00 89.62 92 ARG A C 1
ATOM 724 O O . ARG A 1 92 ? 2.706 7.543 -15.806 1.00 89.62 92 ARG A O 1
ATOM 731 N N . LEU A 1 93 ? 4.683 6.747 -16.527 1.00 88.19 93 LEU A N 1
ATOM 732 C CA . LEU A 1 93 ? 4.642 5.537 -15.707 1.00 88.19 93 LEU A CA 1
ATOM 733 C C . LEU A 1 93 ? 4.781 5.878 -14.213 1.00 88.19 93 LEU A C 1
ATOM 735 O O . LEU A 1 93 ? 4.001 5.383 -13.406 1.00 88.19 93 LEU A O 1
ATOM 739 N N . GLU A 1 94 ? 5.725 6.747 -13.849 1.00 90.31 94 GLU A N 1
ATOM 740 C CA . GLU A 1 94 ? 5.946 7.207 -12.471 1.00 90.31 94 GLU A CA 1
ATOM 741 C C . GLU A 1 94 ? 4.699 7.903 -11.901 1.00 90.31 94 GLU A C 1
ATOM 743 O O . GLU A 1 94 ? 4.239 7.530 -10.823 1.00 90.31 94 GLU A O 1
ATOM 748 N N . GLU A 1 95 ? 4.087 8.827 -12.648 1.00 92.00 95 GLU A N 1
ATOM 749 C CA . GLU A 1 95 ? 2.834 9.503 -12.277 1.00 92.00 95 GLU A CA 1
ATOM 750 C C . GLU A 1 95 ? 1.686 8.512 -12.059 1.00 92.00 95 GLU A C 1
ATOM 752 O O . GLU A 1 95 ? 0.968 8.598 -11.061 1.00 92.00 95 GLU A O 1
ATOM 757 N N . ARG A 1 96 ? 1.526 7.534 -12.961 1.00 89.75 96 ARG A N 1
ATOM 758 C CA . ARG A 1 96 ? 0.488 6.503 -12.840 1.00 89.75 96 ARG A CA 1
ATOM 759 C C . ARG A 1 96 ? 0.680 5.657 -11.583 1.00 89.75 96 ARG A C 1
ATOM 761 O O . ARG A 1 96 ? -0.277 5.452 -10.837 1.00 89.75 96 ARG A O 1
ATOM 768 N N . LEU A 1 97 ? 1.898 5.171 -11.354 1.00 90.88 97 LEU A N 1
ATOM 769 C CA . LEU A 1 97 ? 2.230 4.340 -10.197 1.00 90.88 97 LEU A CA 1
ATOM 770 C C . LEU A 1 97 ? 2.086 5.126 -8.882 1.00 90.88 97 LEU A C 1
ATOM 772 O O . LEU A 1 97 ? 1.587 4.589 -7.892 1.00 90.88 97 LEU A O 1
ATOM 776 N N . ALA A 1 98 ? 2.474 6.403 -8.873 1.00 93.88 98 ALA A N 1
ATOM 777 C CA . ALA A 1 98 ? 2.294 7.286 -7.726 1.00 93.88 98 ALA A CA 1
ATOM 778 C C . ALA A 1 98 ? 0.812 7.566 -7.435 1.00 93.88 98 ALA A C 1
ATOM 780 O O . ALA A 1 98 ? 0.415 7.557 -6.272 1.00 93.88 98 ALA A O 1
ATOM 781 N N . ALA A 1 99 ? -0.017 7.760 -8.466 1.00 92.88 99 ALA A N 1
ATOM 782 C CA . ALA A 1 99 ? -1.458 7.951 -8.306 1.00 92.88 99 ALA A CA 1
ATOM 783 C C . ALA A 1 99 ? -2.142 6.711 -7.701 1.00 92.88 99 ALA A C 1
ATOM 785 O O . ALA A 1 99 ? -2.948 6.851 -6.781 1.00 92.88 99 ALA A O 1
ATOM 786 N N . GLU A 1 100 ? -1.777 5.503 -8.153 1.00 91.44 100 GLU A N 1
ATOM 787 C CA . GLU A 1 100 ? -2.254 4.244 -7.555 1.00 91.44 100 GLU A CA 1
ATOM 788 C C . GLU A 1 100 ? -1.899 4.174 -6.061 1.00 91.44 100 GLU A C 1
ATOM 790 O O . GLU A 1 100 ? -2.760 3.894 -5.223 1.00 91.44 100 GLU A O 1
ATOM 795 N N . ALA A 1 101 ? -0.636 4.442 -5.716 1.00 94.81 101 ALA A N 1
ATOM 796 C CA . ALA A 1 101 ? -0.191 4.407 -4.327 1.00 94.81 101 ALA A CA 1
ATOM 797 C C . ALA A 1 101 ? -0.910 5.463 -3.472 1.00 94.81 101 ALA A C 1
ATOM 799 O O . ALA A 1 101 ? -1.374 5.157 -2.374 1.00 94.81 101 ALA A O 1
ATOM 800 N N . ALA A 1 102 ? -1.062 6.685 -3.988 1.00 94.94 102 ALA A N 1
ATOM 801 C CA . ALA A 1 102 ? -1.724 7.779 -3.288 1.00 94.94 102 ALA A CA 1
ATOM 802 C C . ALA A 1 102 ? -3.206 7.488 -3.006 1.00 94.94 102 ALA A C 1
ATOM 804 O O . ALA A 1 102 ? -3.674 7.793 -1.910 1.00 94.94 102 ALA A O 1
ATOM 805 N N . GLY A 1 103 ? -3.929 6.857 -3.939 1.00 94.81 103 GLY A N 1
ATOM 806 C CA . GLY A 1 103 ? -5.320 6.440 -3.723 1.00 94.81 103 GLY A CA 1
ATOM 807 C C . GLY A 1 103 ? -5.457 5.484 -2.535 1.00 94.81 103 GLY A C 1
ATOM 808 O O . GLY A 1 103 ? -6.246 5.725 -1.620 1.00 94.81 103 GLY A O 1
ATOM 809 N N . LYS A 1 104 ? -4.604 4.454 -2.480 1.00 96.50 104 LYS A N 1
ATOM 810 C CA . LYS A 1 104 ? -4.568 3.478 -1.376 1.00 96.50 104 LYS A CA 1
ATOM 811 C C . LYS A 1 104 ? -4.162 4.124 -0.049 1.00 96.50 104 LYS A C 1
ATOM 813 O O . LYS A 1 104 ? -4.787 3.879 0.981 1.00 96.50 104 LYS A O 1
ATOM 818 N N . LEU A 1 105 ? -3.165 5.008 -0.065 1.00 97.19 105 LEU A N 1
ATOM 819 C CA . LEU A 1 105 ? -2.743 5.766 1.119 1.00 97.19 105 LEU A CA 1
ATOM 820 C C . LEU A 1 105 ? -3.808 6.768 1.594 1.00 97.19 105 LEU A C 1
ATOM 822 O O . LEU A 1 105 ? -3.876 7.069 2.785 1.00 97.19 105 LEU A O 1
ATOM 826 N N . GLY A 1 106 ? -4.675 7.251 0.701 1.00 96.75 106 GLY A N 1
ATOM 827 C CA . GLY A 1 106 ? -5.859 8.034 1.057 1.00 96.75 106 GLY A CA 1
ATOM 828 C C . GLY A 1 106 ? -6.832 7.245 1.935 1.00 96.75 106 GLY A C 1
ATOM 829 O O . GLY A 1 106 ? -7.315 7.766 2.943 1.00 96.75 106 GLY A O 1
ATOM 830 N N . VAL A 1 107 ? -7.044 5.962 1.619 1.00 96.69 107 VAL A N 1
ATOM 831 C CA . VAL A 1 107 ? -7.839 5.047 2.455 1.00 96.69 107 VAL A CA 1
ATOM 832 C C . VAL A 1 107 ? -7.185 4.858 3.819 1.00 96.69 107 VAL A C 1
ATOM 834 O O . VAL A 1 107 ? -7.864 4.993 4.834 1.00 96.69 107 VAL A O 1
ATOM 837 N N . VAL A 1 108 ? -5.864 4.645 3.866 1.00 97.44 108 VAL A N 1
ATOM 838 C CA . VAL A 1 108 ? -5.111 4.541 5.131 1.00 97.44 108 VAL A CA 1
ATOM 839 C C . VAL A 1 108 ? -5.279 5.806 5.975 1.00 97.44 108 VAL A C 1
ATOM 841 O O . VAL A 1 108 ? -5.626 5.716 7.148 1.00 97.44 108 VAL A O 1
ATOM 844 N N . ARG A 1 109 ? -5.122 6.994 5.378 1.00 96.12 109 ARG A N 1
ATOM 845 C CA . ARG A 1 109 ? -5.305 8.288 6.060 1.00 96.12 109 ARG A CA 1
ATOM 846 C C . ARG A 1 109 ? -6.709 8.460 6.644 1.00 96.12 109 ARG A C 1
ATOM 848 O O . ARG A 1 109 ? -6.862 9.138 7.659 1.00 96.12 109 ARG A O 1
ATOM 855 N N . SER A 1 110 ? -7.735 7.898 6.010 1.00 95.44 110 SER A N 1
ATOM 856 C CA . SER A 1 110 ? -9.088 7.876 6.572 1.00 95.44 110 SER A CA 1
ATOM 857 C C . SER A 1 110 ? -9.218 6.835 7.690 1.00 95.44 110 SER A C 1
ATOM 859 O O . SER A 1 110 ? -9.780 7.135 8.741 1.00 95.44 110 SER A O 1
ATOM 861 N N . ALA A 1 111 ? -8.652 5.642 7.495 1.00 95.81 111 ALA A N 1
ATOM 862 C CA . ALA A 1 111 ? -8.754 4.524 8.425 1.00 95.81 111 ALA A CA 1
ATOM 863 C C . ALA A 1 111 ? -8.052 4.783 9.767 1.00 95.81 111 ALA A C 1
ATOM 865 O O . ALA A 1 111 ? -8.636 4.484 10.801 1.00 95.81 111 ALA A O 1
ATOM 866 N N . VAL A 1 112 ? -6.872 5.417 9.784 1.00 95.12 112 VAL A N 1
ATOM 867 C CA . VAL A 1 112 ? -6.128 5.731 11.032 1.00 95.12 112 VAL A CA 1
ATOM 868 C C . VAL A 1 112 ? -6.904 6.625 12.011 1.00 95.12 112 VAL A C 1
ATOM 870 O O . VAL A 1 112 ? -6.580 6.694 13.196 1.00 95.12 112 VAL A O 1
ATOM 873 N N . GLN A 1 113 ? -7.946 7.307 11.527 1.00 95.19 113 GLN A N 1
ATOM 874 C CA . GLN A 1 113 ? -8.821 8.153 12.339 1.00 95.19 113 GLN A CA 1
ATOM 875 C C . GLN A 1 113 ? -9.906 7.356 13.072 1.00 95.19 113 GLN A C 1
ATOM 877 O O . GLN A 1 113 ? -10.651 7.928 13.866 1.00 95.19 113 GLN A O 1
ATOM 882 N N . ARG A 1 114 ? -10.032 6.057 12.796 1.00 94.88 114 ARG A N 1
ATOM 883 C CA . ARG A 1 114 ? -11.039 5.158 13.363 1.00 94.88 114 ARG A CA 1
ATOM 884 C C . ARG A 1 114 ? -10.389 4.059 14.195 1.00 94.88 114 ARG A C 1
ATOM 886 O O . ARG A 1 114 ? -9.192 3.815 14.090 1.00 94.88 114 ARG A O 1
ATOM 893 N N . GLU A 1 115 ? -11.193 3.416 15.030 1.00 94.00 115 GLU A N 1
ATOM 894 C CA . GLU A 1 115 ? -10.780 2.347 15.950 1.00 94.00 115 GLU A CA 1
ATOM 895 C C . GLU A 1 115 ? -10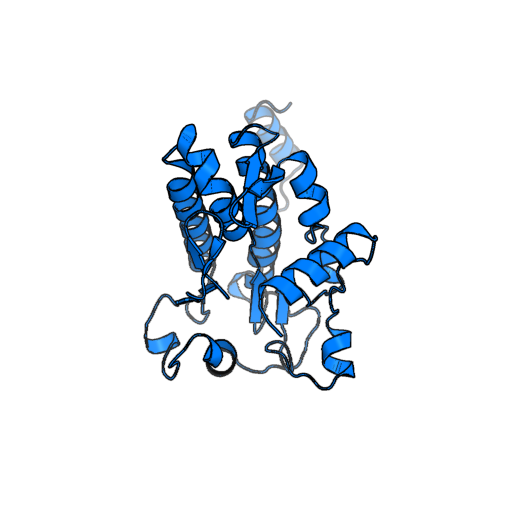.618 0.994 15.226 1.00 94.00 115 GLU A C 1
ATOM 897 O O . GLU A 1 115 ? -11.275 0.014 15.560 1.00 94.00 115 GLU A O 1
ATOM 902 N N . TYR A 1 116 ? -9.793 0.955 14.175 1.00 95.19 116 TYR A N 1
ATOM 903 C CA . TYR A 1 116 ? -9.374 -0.306 13.558 1.00 95.19 116 TYR A CA 1
ATOM 904 C C . TYR A 1 116 ? -8.245 -0.948 14.370 1.00 95.19 116 TYR A C 1
ATOM 906 O O . TYR A 1 116 ? -7.287 -0.266 14.725 1.00 95.19 116 TYR A O 1
ATOM 914 N N . ASP A 1 117 ? -8.319 -2.265 14.563 1.00 95.19 117 ASP A N 1
ATOM 915 C CA . ASP A 1 117 ? -7.256 -3.071 15.182 1.00 95.19 117 ASP A CA 1
ATOM 916 C C . ASP A 1 117 ? -6.071 -3.245 14.226 1.00 95.19 117 ASP A C 1
ATOM 918 O O . ASP A 1 117 ? -4.913 -3.280 14.632 1.00 95.19 117 ASP A O 1
ATOM 922 N N . LEU A 1 118 ? -6.370 -3.369 12.928 1.00 95.62 118 LEU A N 1
ATOM 923 C CA . LEU A 1 118 ? -5.383 -3.600 11.880 1.00 95.62 118 LEU A CA 1
ATOM 924 C C . LEU A 1 118 ? -5.791 -2.888 10.592 1.00 95.62 118 LEU A C 1
ATOM 926 O O . LEU A 1 118 ? -6.843 -3.165 10.019 1.00 95.62 118 LEU A O 1
ATOM 930 N N . VAL A 1 119 ? -4.917 -2.028 10.074 1.00 96.88 119 VAL A N 1
ATOM 931 C CA . VAL A 1 119 ? -5.017 -1.504 8.707 1.00 96.88 119 VAL A CA 1
ATOM 932 C C . VAL A 1 119 ? -3.862 -2.079 7.900 1.00 96.88 119 VAL A C 1
ATOM 934 O O . VAL A 1 119 ? -2.703 -1.789 8.184 1.00 96.88 119 VAL A O 1
ATOM 937 N N . PHE A 1 120 ? -4.169 -2.895 6.892 1.00 96.75 120 PHE A N 1
ATOM 938 C CA . PHE A 1 120 ? -3.161 -3.569 6.073 1.00 96.75 120 PHE A CA 1
ATOM 939 C C . PHE A 1 120 ? -3.278 -3.097 4.630 1.00 96.75 120 PHE A C 1
ATOM 941 O O . PHE A 1 120 ? -4.248 -3.419 3.947 1.00 96.75 120 PHE A O 1
ATOM 948 N N . VAL A 1 121 ? -2.287 -2.349 4.149 1.00 96.94 121 VAL A N 1
ATOM 949 C CA . VAL A 1 121 ? -2.263 -1.822 2.781 1.00 96.94 121 VAL A CA 1
ATOM 950 C C . VAL A 1 121 ? -1.175 -2.493 1.960 1.00 96.94 121 VAL A C 1
ATOM 952 O O . VAL A 1 121 ? -0.027 -2.580 2.390 1.00 96.94 121 VAL A O 1
ATOM 955 N N . TRP A 1 122 ? -1.520 -2.929 0.750 1.00 94.19 122 TRP A N 1
ATOM 956 C CA . TRP A 1 122 ? -0.533 -3.426 -0.201 1.00 94.19 122 TRP A CA 1
ATOM 957 C C . TRP A 1 122 ? -0.237 -2.402 -1.299 1.00 94.19 122 TRP A C 1
ATOM 959 O O . TRP A 1 122 ? -1.129 -1.908 -1.999 1.00 94.19 122 TRP A O 1
ATOM 969 N N . LEU A 1 123 ? 1.051 -2.116 -1.487 1.00 93.56 123 LEU A N 1
ATOM 970 C CA . LEU A 1 123 ? 1.551 -1.198 -2.503 1.00 93.56 123 LEU A CA 1
ATOM 971 C C . LEU A 1 123 ? 2.488 -1.938 -3.462 1.00 93.56 123 LEU A C 1
ATOM 973 O O . LEU A 1 123 ? 3.673 -2.087 -3.187 1.00 93.56 123 LEU A O 1
ATOM 977 N N . GLY A 1 124 ? 2.012 -2.301 -4.653 1.00 89.44 124 GLY A N 1
ATOM 978 C CA . GLY A 1 124 ? 2.886 -2.843 -5.705 1.00 89.44 124 GLY A CA 1
ATOM 979 C C . GLY A 1 124 ? 3.772 -1.797 -6.392 1.00 89.44 124 GLY A C 1
ATOM 980 O O . GLY A 1 124 ? 4.314 -2.057 -7.462 1.00 89.44 124 GLY A O 1
ATOM 981 N N . PHE A 1 125 ? 3.880 -0.584 -5.848 1.00 92.94 125 PHE A N 1
ATOM 982 C CA . PHE A 1 125 ? 4.653 0.508 -6.436 1.00 92.94 125 PHE A CA 1
ATOM 983 C C . PHE A 1 125 ? 6.102 0.075 -6.713 1.00 92.94 125 PHE A C 1
ATOM 985 O O . PHE A 1 125 ? 6.521 0.035 -7.869 1.00 92.94 125 PHE A O 1
ATOM 992 N N . LEU A 1 126 ? 6.830 -0.345 -5.672 1.00 93.19 126 LEU A N 1
ATOM 993 C CA . LEU A 1 126 ? 8.237 -0.741 -5.795 1.00 93.19 126 LEU A CA 1
ATOM 994 C C . LEU A 1 126 ? 8.439 -2.023 -6.607 1.00 93.19 126 LEU A C 1
ATOM 996 O O . LEU A 1 126 ? 9.483 -2.162 -7.240 1.00 93.19 126 LEU A O 1
ATOM 1000 N N . ASP A 1 127 ? 7.439 -2.908 -6.655 1.00 90.44 127 ASP A N 1
ATOM 1001 C CA . ASP A 1 127 ? 7.506 -4.117 -7.478 1.00 90.44 127 ASP A CA 1
ATOM 1002 C C . ASP A 1 127 ? 7.657 -3.775 -8.971 1.00 90.44 127 ASP A C 1
ATOM 1004 O O . ASP A 1 127 ? 8.580 -4.215 -9.658 1.00 90.44 127 ASP A O 1
ATOM 1008 N N . THR A 1 128 ? 6.806 -2.878 -9.471 1.00 88.69 128 THR A N 1
ATOM 1009 C CA . THR A 1 128 ? 6.896 -2.446 -10.872 1.00 88.69 128 THR A CA 1
ATOM 10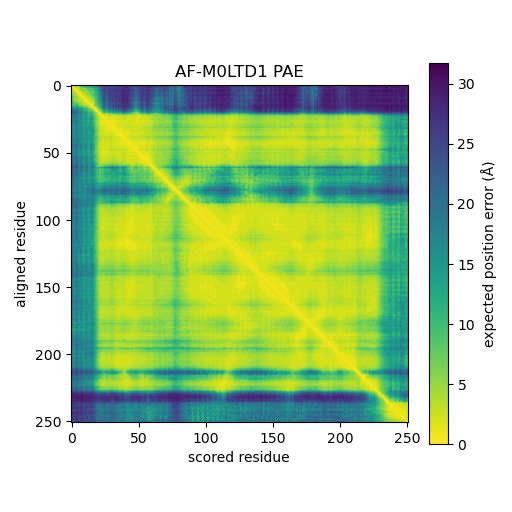10 C C . THR A 1 128 ? 8.106 -1.567 -11.141 1.00 88.69 128 THR A C 1
ATOM 1012 O O . THR A 1 128 ? 8.714 -1.704 -12.201 1.00 88.69 128 THR A O 1
ATOM 1015 N N . ILE A 1 129 ? 8.505 -0.719 -10.190 1.00 90.69 129 ILE A N 1
ATOM 1016 C CA . ILE A 1 129 ? 9.761 0.029 -10.303 1.00 90.69 129 ILE A CA 1
ATOM 1017 C C . ILE A 1 129 ? 10.936 -0.940 -10.489 1.00 90.69 129 ILE A C 1
ATOM 1019 O O . ILE A 1 129 ? 11.718 -0.769 -11.420 1.00 90.69 129 ILE A O 1
ATOM 1023 N N . GLY A 1 130 ? 11.054 -1.980 -9.659 1.00 89.69 130 GLY A N 1
ATOM 1024 C CA . GLY A 1 130 ? 12.172 -2.920 -9.750 1.00 89.69 130 GLY A CA 1
ATOM 1025 C C . GLY A 1 130 ? 12.188 -3.714 -11.057 1.00 89.69 130 GLY A C 1
ATOM 1026 O O . GLY A 1 130 ? 13.254 -3.852 -11.648 1.00 89.69 130 GLY A O 1
ATOM 1027 N N . HIS A 1 131 ? 11.031 -4.143 -11.575 1.00 87.25 131 HIS A N 1
ATOM 1028 C CA . HIS A 1 131 ? 10.935 -4.810 -12.885 1.00 87.25 131 HIS A CA 1
ATOM 1029 C C . HIS A 1 131 ? 11.366 -3.935 -14.072 1.00 87.25 131 HIS A C 1
ATOM 1031 O O . HIS A 1 131 ? 11.798 -4.451 -15.104 1.00 87.25 131 HIS A O 1
ATOM 1037 N N . VAL A 1 132 ? 11.208 -2.618 -13.954 1.00 87.75 132 VAL A N 1
ATOM 1038 C CA . VAL A 1 132 ? 11.494 -1.654 -15.026 1.00 87.75 132 VAL A CA 1
ATOM 1039 C C . VAL A 1 132 ? 12.890 -1.045 -14.881 1.00 87.75 132 VAL A C 1
ATOM 1041 O O . VAL A 1 132 ? 13.469 -0.602 -15.873 1.00 87.75 132 VAL A O 1
ATOM 1044 N N . ALA A 1 133 ? 13.457 -1.064 -13.672 1.00 89.31 133 ALA A N 1
ATOM 1045 C CA . ALA A 1 133 ? 14.729 -0.436 -13.331 1.00 89.31 133 ALA A CA 1
ATOM 1046 C C . ALA A 1 133 ? 15.890 -0.757 -14.292 1.00 89.31 133 ALA A C 1
ATOM 1048 O O . ALA A 1 133 ? 16.564 0.196 -14.683 1.00 89.31 133 ALA A O 1
ATOM 1049 N N . PRO A 1 134 ? 16.108 -2.009 -14.757 1.00 86.62 134 PRO A N 1
ATOM 1050 C CA . PRO A 1 134 ? 17.218 -2.306 -15.668 1.00 86.62 134 PRO A CA 1
ATOM 1051 C C . PRO A 1 134 ? 17.140 -1.528 -16.981 1.00 86.62 134 PRO A C 1
ATOM 1053 O O . PRO A 1 134 ? 18.154 -1.076 -17.498 1.00 86.62 134 PRO A O 1
ATOM 1056 N N . VAL A 1 135 ? 15.925 -1.351 -17.507 1.00 86.12 135 VAL A N 1
ATOM 1057 C CA . VAL A 1 135 ? 15.692 -0.608 -18.749 1.00 86.12 135 VAL A CA 1
ATOM 1058 C C . VAL A 1 135 ? 15.647 0.892 -18.478 1.00 86.12 135 VAL A C 1
ATOM 1060 O O . VAL A 1 135 ? 16.194 1.676 -19.247 1.00 86.12 135 VAL A O 1
ATOM 1063 N N . ALA A 1 136 ? 15.025 1.311 -17.373 1.00 87.25 136 ALA A N 1
ATOM 1064 C CA . ALA A 1 136 ? 14.962 2.719 -16.999 1.00 87.25 136 ALA A CA 1
ATOM 1065 C C . ALA A 1 136 ? 16.357 3.319 -16.783 1.00 87.25 136 ALA A C 1
ATOM 1067 O O . ALA A 1 136 ? 16.600 4.441 -17.225 1.00 87.25 136 ALA A O 1
ATOM 1068 N N . ALA A 1 137 ? 17.282 2.562 -16.185 1.00 88.19 137 ALA A N 1
ATOM 1069 C CA . ALA A 1 137 ? 18.636 3.015 -15.886 1.00 88.19 137 ALA A CA 1
ATOM 1070 C C . ALA A 1 137 ? 19.450 3.413 -17.130 1.00 88.19 137 ALA A C 1
ATOM 1072 O O . ALA A 1 137 ? 20.368 4.224 -17.017 1.00 88.19 137 ALA A O 1
ATOM 1073 N N . GLU A 1 138 ? 19.087 2.913 -18.318 1.00 87.56 138 GLU A N 1
ATOM 1074 C CA . GLU A 1 138 ? 19.689 3.328 -19.595 1.00 87.56 138 GLU A CA 1
ATOM 1075 C C . GLU A 1 138 ? 19.399 4.807 -19.928 1.00 87.56 138 GLU A C 1
ATOM 1077 O O . GLU A 1 138 ? 20.129 5.422 -20.704 1.00 87.56 138 GLU A O 1
ATOM 1082 N N . THR A 1 139 ? 18.344 5.388 -19.345 1.00 89.00 139 THR A N 1
ATOM 1083 C CA . THR A 1 139 ? 17.871 6.757 -19.636 1.00 89.00 139 THR A CA 1
ATOM 1084 C C . THR A 1 139 ? 17.808 7.667 -18.406 1.00 89.00 139 THR A C 1
ATOM 1086 O O . THR A 1 139 ? 18.092 8.857 -18.520 1.00 89.00 139 THR A O 1
ATOM 1089 N N . ASP A 1 140 ? 17.479 7.125 -17.232 1.00 90.94 140 ASP A N 1
ATOM 1090 C CA . ASP A 1 140 ? 17.461 7.812 -15.936 1.00 90.94 140 ASP A CA 1
ATOM 1091 C C . ASP A 1 140 ? 18.015 6.860 -14.854 1.00 90.94 140 ASP A C 1
ATOM 1093 O O . ASP A 1 140 ? 17.253 6.140 -14.202 1.00 90.94 140 ASP A O 1
ATOM 1097 N N . PRO A 1 141 ? 19.344 6.824 -14.637 1.00 89.56 141 PRO A N 1
ATOM 1098 C CA . PRO A 1 141 ? 19.966 5.938 -13.648 1.00 89.56 141 PRO A CA 1
ATOM 1099 C C . PRO A 1 141 ? 19.525 6.226 -12.203 1.00 89.56 141 PRO A C 1
ATOM 1101 O O . PRO A 1 141 ? 19.656 5.359 -11.343 1.00 89.56 141 PRO A O 1
ATOM 1104 N N . GLY A 1 142 ? 18.976 7.414 -11.921 1.00 92.31 142 GLY A N 1
ATOM 1105 C CA . GLY A 1 142 ? 18.456 7.783 -10.601 1.00 92.31 142 GLY A CA 1
ATOM 1106 C C . GLY A 1 142 ? 16.984 7.418 -10.381 1.00 92.31 142 GLY A C 1
ATOM 1107 O O . GLY A 1 142 ? 16.456 7.662 -9.292 1.00 92.31 142 GLY A O 1
ATOM 1108 N N . TRP A 1 143 ? 16.304 6.860 -11.390 1.00 93.00 143 TRP A N 1
ATOM 1109 C CA . TRP A 1 143 ? 14.860 6.610 -11.367 1.00 93.00 143 TRP A CA 1
ATOM 1110 C C . TRP A 1 143 ? 14.438 5.677 -10.227 1.00 93.00 143 TRP A C 1
ATOM 1112 O O . TRP A 1 143 ? 13.563 6.017 -9.428 1.00 93.00 143 TRP A O 1
ATOM 1122 N N . GLN A 1 144 ? 15.111 4.529 -10.097 1.00 93.44 144 GLN A N 1
ATOM 1123 C CA . GLN A 1 144 ? 14.810 3.552 -9.049 1.00 93.44 144 GLN A CA 1
ATOM 1124 C C . GLN A 1 144 ? 15.064 4.133 -7.654 1.00 93.44 144 GLN A C 1
ATOM 1126 O O . GLN A 1 144 ? 14.191 4.060 -6.792 1.00 93.44 144 GLN A O 1
ATOM 1131 N N . GLU A 1 145 ? 16.220 4.761 -7.424 1.00 95.25 145 GLU A N 1
ATOM 1132 C CA . GLU A 1 145 ? 16.545 5.344 -6.117 1.00 95.25 145 GLU A CA 1
ATOM 1133 C C . GLU A 1 145 ? 15.512 6.402 -5.699 1.00 95.25 145 GLU A C 1
ATOM 1135 O O . GLU A 1 145 ? 15.029 6.401 -4.563 1.00 95.25 145 GLU A O 1
ATOM 1140 N N . ARG A 1 146 ? 15.120 7.286 -6.623 1.00 95.62 146 ARG A N 1
ATOM 1141 C CA . ARG A 1 146 ? 14.092 8.300 -6.371 1.00 95.62 146 ARG A CA 1
ATOM 1142 C C . ARG A 1 146 ? 12.751 7.671 -5.996 1.00 95.62 146 ARG A C 1
ATOM 1144 O O . ARG A 1 146 ? 12.112 8.142 -5.055 1.00 95.62 146 ARG A O 1
ATOM 1151 N N . ALA A 1 147 ? 12.350 6.601 -6.673 1.00 95.56 147 ALA A N 1
ATOM 1152 C CA . ALA A 1 147 ? 11.127 5.877 -6.354 1.00 95.56 147 ALA A CA 1
ATOM 1153 C C . ALA A 1 147 ? 11.181 5.230 -4.955 1.00 95.56 147 ALA A C 1
ATOM 1155 O O . ALA A 1 147 ? 10.231 5.367 -4.183 1.00 95.56 147 ALA A O 1
ATOM 1156 N N . TYR A 1 148 ? 12.308 4.622 -4.564 1.00 95.75 148 TYR A N 1
ATOM 1157 C CA . TYR A 1 148 ? 12.507 4.126 -3.192 1.00 95.75 148 TYR A CA 1
ATOM 1158 C C . TYR A 1 148 ? 12.423 5.252 -2.155 1.00 95.75 148 TYR A C 1
ATOM 1160 O O . TYR A 1 148 ? 11.759 5.106 -1.129 1.00 95.75 148 TYR A O 1
ATOM 1168 N N . ARG A 1 149 ? 13.030 6.413 -2.433 1.00 97.56 149 ARG A N 1
ATOM 1169 C CA . ARG A 1 149 ? 12.924 7.597 -1.564 1.00 97.56 149 ARG A CA 1
ATOM 1170 C C . ARG A 1 149 ? 11.488 8.112 -1.461 1.00 97.56 149 ARG A C 1
ATOM 1172 O O . ARG A 1 149 ? 11.100 8.586 -0.397 1.00 97.56 149 ARG A O 1
ATOM 1179 N N . MET A 1 150 ? 10.701 8.029 -2.532 1.00 97.38 150 MET A N 1
ATOM 1180 C CA . MET A 1 150 ? 9.284 8.394 -2.513 1.00 97.38 150 MET A CA 1
ATOM 1181 C C . MET A 1 150 ? 8.465 7.433 -1.643 1.00 97.38 150 MET A C 1
ATOM 1183 O O . MET A 1 150 ? 7.723 7.898 -0.781 1.00 97.38 150 MET A O 1
ATOM 1187 N N . ALA A 1 151 ? 8.666 6.120 -1.785 1.00 96.44 151 ALA A N 1
ATOM 1188 C CA . ALA A 1 151 ? 8.022 5.126 -0.927 1.00 96.44 151 ALA A CA 1
ATOM 1189 C C . ALA A 1 151 ? 8.381 5.325 0.556 1.00 96.44 151 ALA A C 1
ATOM 1191 O O . ALA A 1 151 ? 7.493 5.339 1.405 1.00 96.44 151 ALA A O 1
ATOM 1192 N N . ALA A 1 152 ? 9.656 5.590 0.864 1.00 96.19 152 ALA A N 1
ATOM 1193 C CA . ALA A 1 152 ? 10.092 5.906 2.224 1.00 96.19 152 ALA A CA 1
ATOM 1194 C C . ALA A 1 152 ? 9.401 7.163 2.788 1.00 96.19 152 ALA A C 1
ATOM 1196 O O . ALA A 1 152 ? 8.994 7.179 3.947 1.00 96.19 152 ALA A O 1
ATOM 1197 N N . ARG A 1 153 ? 9.210 8.211 1.970 1.00 97.44 153 ARG A N 1
ATOM 1198 C CA . ARG A 1 153 ? 8.463 9.414 2.384 1.00 97.44 153 ARG A CA 1
ATOM 1199 C C . ARG A 1 153 ? 7.002 9.108 2.698 1.00 97.44 153 ARG A C 1
ATOM 1201 O O . ARG A 1 153 ? 6.498 9.639 3.680 1.00 97.44 153 ARG A O 1
ATOM 1208 N N . TRP A 1 154 ? 6.343 8.253 1.918 1.00 97.31 154 TRP A N 1
ATOM 1209 C CA . TRP A 1 154 ? 4.973 7.832 2.218 1.00 97.31 154 TRP A CA 1
ATOM 1210 C C . TRP A 1 154 ? 4.878 7.055 3.530 1.00 97.31 154 TRP A C 1
ATOM 1212 O O . TRP A 1 154 ? 3.956 7.295 4.305 1.00 97.31 154 TRP A O 1
ATOM 1222 N N . THR A 1 155 ? 5.843 6.182 3.825 1.00 95.19 155 THR A N 1
ATOM 1223 C CA . THR A 1 155 ? 5.911 5.501 5.126 1.00 95.19 155 THR A CA 1
ATOM 1224 C C . THR A 1 155 ? 6.069 6.503 6.273 1.00 95.19 155 THR A C 1
ATOM 1226 O O . THR A 1 155 ? 5.363 6.405 7.276 1.00 95.19 155 THR A O 1
ATOM 1229 N N . GLU A 1 156 ? 6.930 7.513 6.119 1.00 95.81 156 GLU A N 1
ATOM 1230 C CA . GLU A 1 156 ? 7.071 8.589 7.110 1.00 95.81 156 GLU A CA 1
ATOM 1231 C C . GLU A 1 156 ? 5.802 9.449 7.235 1.00 95.81 156 GLU A C 1
ATOM 1233 O O . GLU A 1 156 ? 5.435 9.858 8.337 1.00 95.81 156 GLU A O 1
ATOM 1238 N N . ASP A 1 157 ? 5.084 9.704 6.138 1.00 95.88 157 ASP A N 1
ATOM 1239 C CA . ASP A 1 157 ? 3.779 10.370 6.174 1.00 95.88 157 ASP A CA 1
ATOM 1240 C C . ASP A 1 157 ? 2.758 9.562 6.974 1.00 95.88 157 ASP A C 1
ATOM 1242 O O . ASP A 1 157 ? 2.059 10.138 7.807 1.00 95.88 157 ASP A O 1
ATOM 1246 N N . VAL A 1 158 ? 2.700 8.242 6.765 1.00 95.62 158 VAL A N 1
ATOM 1247 C CA . VAL A 1 158 ? 1.854 7.336 7.555 1.00 95.62 158 VAL A CA 1
ATOM 1248 C C . VAL A 1 158 ? 2.229 7.410 9.025 1.00 95.62 158 VAL A C 1
ATOM 1250 O O . VAL A 1 158 ? 1.371 7.719 9.846 1.00 95.62 158 VAL A O 1
ATOM 1253 N N . LYS A 1 159 ? 3.511 7.240 9.351 1.00 94.88 159 LYS A N 1
ATOM 1254 C CA . LYS A 1 159 ? 4.019 7.301 10.725 1.00 94.88 15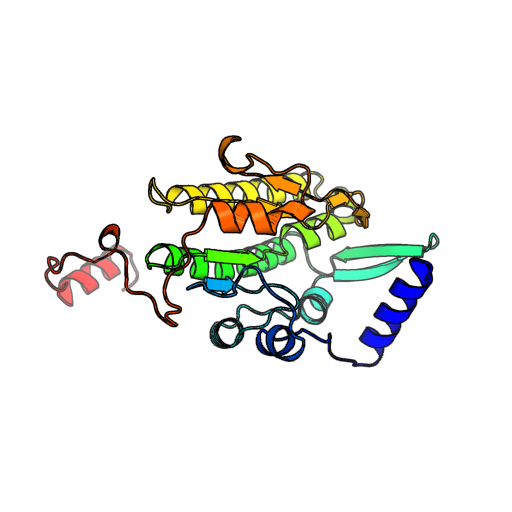9 LYS A CA 1
ATOM 1255 C C . LYS A 1 159 ? 3.674 8.615 11.429 1.00 94.88 159 LYS A C 1
ATOM 1257 O O . LYS A 1 159 ? 3.334 8.601 12.604 1.00 94.88 159 LYS A O 1
ATOM 1262 N N . ARG A 1 160 ? 3.713 9.752 10.728 1.00 94.50 160 ARG A N 1
ATOM 1263 C CA . ARG A 1 160 ? 3.341 11.063 11.295 1.00 94.50 160 ARG A CA 1
ATOM 1264 C C . ARG A 1 160 ? 1.854 11.213 11.611 1.00 94.50 160 ARG A C 1
ATOM 1266 O O . ARG A 1 160 ? 1.499 12.112 12.367 1.00 94.50 160 ARG A O 1
ATOM 1273 N N . MET A 1 161 ? 0.991 10.397 11.010 1.00 93.00 161 MET A N 1
ATOM 1274 C CA . MET A 1 161 ? -0.450 10.413 11.282 1.00 93.00 161 MET A CA 1
ATOM 1275 C C . MET A 1 161 ? -0.839 9.536 12.472 1.00 93.00 161 MET A C 1
ATOM 1277 O O . MET A 1 161 ? -1.947 9.702 12.980 1.00 93.00 161 MET A O 1
ATOM 1281 N N . LEU A 1 162 ? 0.040 8.621 12.880 1.00 93.31 162 LEU A N 1
ATOM 1282 C CA . LEU A 1 162 ? -0.188 7.670 13.960 1.00 93.31 162 LEU A CA 1
ATOM 1283 C C . LEU A 1 162 ? -0.133 8.341 15.339 1.00 93.31 162 LEU A C 1
ATOM 1285 O O . LEU A 1 162 ? 0.648 9.268 15.566 1.00 93.31 162 LEU A O 1
ATOM 1289 N N . GLN A 1 163 ? -0.962 7.857 16.259 1.00 92.19 163 GLN A N 1
ATOM 1290 C CA . GLN A 1 163 ? -0.897 8.200 17.680 1.00 92.19 163 GLN A CA 1
ATOM 1291 C C . GLN A 1 163 ? 0.224 7.405 18.383 1.00 92.19 163 GLN A C 1
ATOM 1293 O O . GLN A 1 163 ? 0.704 6.412 17.834 1.00 92.19 163 GLN A O 1
ATOM 1298 N N . PRO A 1 164 ? 0.669 7.808 19.591 1.00 91.69 164 PRO A N 1
ATOM 1299 C CA . PRO A 1 164 ? 1.773 7.146 20.299 1.00 91.69 164 PRO A CA 1
ATOM 1300 C C . PRO A 1 164 ? 1.575 5.647 20.579 1.00 91.69 164 PRO A C 1
ATOM 1302 O O . PRO A 1 164 ? 2.553 4.905 20.691 1.00 91.69 164 PRO A O 1
ATOM 1305 N N . GLU A 1 165 ? 0.331 5.199 20.723 1.00 90.62 165 GLU A N 1
ATOM 1306 C CA . GLU A 1 165 ? -0.043 3.798 20.924 1.00 90.62 165 GLU A CA 1
ATOM 1307 C C . GLU A 1 165 ? -0.039 2.973 19.630 1.00 90.62 165 GLU A C 1
ATOM 1309 O O . GLU A 1 165 ? 0.165 1.762 19.679 1.00 90.62 165 GLU A O 1
ATOM 1314 N N . ASP A 1 166 ? -0.189 3.618 18.474 1.00 94.12 166 ASP A N 1
ATOM 1315 C CA . ASP A 1 166 ? -0.253 2.930 17.191 1.00 94.12 166 ASP A CA 1
ATOM 1316 C C . ASP A 1 166 ? 1.138 2.409 16.787 1.00 94.12 166 ASP A C 1
ATOM 1318 O O . ASP A 1 166 ? 2.188 2.911 17.213 1.00 94.12 166 ASP A O 1
ATOM 1322 N N . ARG A 1 167 ? 1.156 1.390 15.926 1.00 94.50 167 ARG A N 1
ATOM 1323 C CA . ARG A 1 167 ? 2.375 0.746 15.421 1.00 94.50 167 ARG A CA 1
ATOM 1324 C C . ARG A 1 167 ? 2.362 0.712 13.898 1.00 94.50 167 ARG A C 1
ATOM 1326 O O . ARG A 1 167 ? 1.304 0.676 13.276 1.00 94.50 167 ARG A O 1
ATOM 1333 N N . VAL A 1 168 ? 3.548 0.729 13.291 1.00 95.31 168 VAL A N 1
ATOM 1334 C CA . VAL A 1 168 ? 3.716 0.603 11.838 1.00 95.31 168 VAL A CA 1
ATOM 1335 C C . VAL A 1 168 ? 4.755 -0.458 11.529 1.00 95.31 168 VAL A C 1
ATOM 1337 O O . VAL A 1 168 ? 5.845 -0.459 12.097 1.00 95.31 168 VAL A O 1
ATOM 1340 N N . PHE A 1 169 ? 4.406 -1.326 10.590 1.00 95.88 169 PHE A N 1
ATOM 1341 C CA . PHE A 1 169 ? 5.253 -2.391 10.080 1.00 95.88 169 PHE A CA 1
ATOM 1342 C C . PHE A 1 169 ? 5.349 -2.257 8.562 1.00 95.88 169 PHE A C 1
ATOM 1344 O O . PHE A 1 169 ? 4.394 -1.848 7.899 1.00 95.88 169 PHE A O 1
ATOM 1351 N N . CYS A 1 170 ? 6.507 -2.586 8.006 1.00 95.94 170 CYS A N 1
ATOM 1352 C CA . CYS A 1 170 ? 6.740 -2.688 6.572 1.00 95.94 170 CYS A CA 1
ATOM 1353 C C . CYS A 1 170 ? 7.095 -4.134 6.248 1.00 95.94 170 CYS A C 1
ATOM 1355 O O . CYS A 1 170 ? 8.055 -4.671 6.799 1.00 95.94 170 CYS A O 1
ATOM 1357 N N . VAL A 1 171 ? 6.332 -4.743 5.344 1.00 95.12 171 VAL A N 1
ATOM 1358 C CA . VAL A 1 171 ? 6.515 -6.134 4.928 1.00 95.12 171 VAL A CA 1
ATOM 1359 C C . VAL A 1 171 ? 6.694 -6.175 3.418 1.00 95.12 171 VAL A C 1
ATOM 1361 O O . VAL A 1 171 ? 5.931 -5.547 2.685 1.00 95.12 171 VAL A O 1
ATOM 1364 N N . SER A 1 172 ? 7.694 -6.919 2.963 1.00 94.19 172 SER A N 1
ATOM 1365 C CA . SER A 1 172 ? 7.893 -7.286 1.563 1.00 94.19 172 SER A CA 1
ATOM 1366 C C . SER A 1 172 ? 8.010 -8.800 1.492 1.00 94.19 172 SER A C 1
ATOM 1368 O O . SER A 1 172 ? 8.829 -9.393 2.191 1.00 94.19 172 SER A O 1
ATOM 1370 N N . ASP A 1 173 ? 7.201 -9.436 0.657 1.00 89.94 173 ASP A N 1
ATOM 1371 C CA . ASP A 1 173 ? 7.196 -10.887 0.450 1.00 89.94 173 ASP A CA 1
ATOM 1372 C C . ASP A 1 173 ? 8.390 -11.370 -0.387 1.00 89.94 173 ASP A C 1
ATOM 1374 O O . ASP A 1 173 ? 8.756 -12.546 -0.346 1.00 89.94 173 ASP A O 1
ATOM 1378 N N . HIS A 1 174 ? 9.031 -10.461 -1.119 1.00 92.12 174 HIS A N 1
ATOM 1379 C CA . HIS A 1 174 ? 10.234 -10.724 -1.896 1.00 92.12 174 HIS A CA 1
ATOM 1380 C C . HIS A 1 174 ? 11.087 -9.461 -2.076 1.00 92.12 174 HIS A C 1
ATOM 1382 O O . HIS A 1 174 ? 10.703 -8.353 -1.691 1.00 92.12 174 HIS A O 1
ATOM 1388 N N . GLY A 1 175 ? 12.245 -9.639 -2.712 1.00 90.25 175 GLY A N 1
ATOM 1389 C CA . GLY A 1 175 ? 13.106 -8.556 -3.174 1.00 90.25 175 GLY A CA 1
ATOM 1390 C C . GLY A 1 175 ? 13.096 -8.470 -4.696 1.00 90.25 175 GLY A C 1
ATOM 1391 O O . GLY A 1 175 ? 12.489 -9.303 -5.374 1.00 90.25 175 GLY A O 1
ATOM 1392 N N . LEU A 1 176 ? 13.784 -7.468 -5.239 1.00 85.94 176 LEU A N 1
ATOM 1393 C CA . LEU A 1 176 ? 13.973 -7.284 -6.678 1.00 85.94 176 LEU A CA 1
ATOM 1394 C C . LEU A 1 176 ? 15.428 -6.935 -6.965 1.00 85.94 176 LEU A C 1
ATOM 1396 O O . LEU A 1 176 ? 15.993 -6.049 -6.324 1.00 85.94 176 LEU A O 1
ATOM 1400 N N . GLN A 1 177 ? 16.014 -7.624 -7.937 1.00 86.50 177 GLN A N 1
ATOM 1401 C CA . GLN A 1 177 ? 17.365 -7.365 -8.418 1.00 86.50 177 GLN A CA 1
ATOM 1402 C C . GLN A 1 177 ? 17.402 -7.585 -9.927 1.00 86.50 177 GLN A C 1
ATOM 1404 O O . GLN A 1 177 ? 16.871 -8.578 -10.412 1.00 86.50 177 GLN A O 1
ATOM 1409 N N . ASP A 1 178 ? 17.990 -6.640 -10.663 1.00 84.94 178 ASP A N 1
ATOM 1410 C CA . ASP A 1 178 ? 18.143 -6.704 -12.124 1.00 84.94 178 ASP A CA 1
ATOM 1411 C C . ASP A 1 178 ? 16.836 -7.001 -12.889 1.00 84.94 178 ASP A C 1
ATOM 1413 O O . ASP A 1 178 ? 16.843 -7.546 -13.988 1.00 84.94 178 ASP A O 1
ATOM 1417 N N . GLY A 1 179 ? 15.695 -6.581 -12.330 1.00 81.44 179 GLY A N 1
ATOM 1418 C CA . GLY A 1 179 ? 14.373 -6.789 -12.921 1.00 81.44 179 GLY A CA 1
ATOM 1419 C C . GLY A 1 179 ? 13.682 -8.090 -12.522 1.00 81.44 179 GLY A C 1
ATOM 1420 O O . GLY A 1 179 ? 12.540 -8.290 -12.931 1.00 81.44 179 GLY A O 1
ATOM 1421 N N . ASP A 1 180 ? 14.309 -8.934 -11.702 1.00 79.50 180 ASP A N 1
ATOM 1422 C CA . ASP A 1 180 ? 13.796 -10.246 -11.310 1.00 79.50 180 ASP A CA 1
ATOM 1423 C C . ASP A 1 180 ? 13.525 -10.361 -9.805 1.00 79.50 180 ASP A C 1
ATOM 1425 O O . ASP A 1 180 ? 14.217 -9.781 -8.961 1.00 79.50 180 ASP A O 1
ATOM 1429 N N . HIS A 1 181 ? 12.496 -11.144 -9.459 1.00 85.50 181 HIS A N 1
ATOM 1430 C CA . HIS A 1 181 ? 12.144 -11.441 -8.070 1.00 85.50 181 HIS A CA 1
ATOM 1431 C C . HIS A 1 181 ? 13.218 -12.294 -7.396 1.00 85.50 181 HIS A C 1
ATOM 1433 O O . HIS A 1 181 ? 13.542 -13.397 -7.855 1.00 85.50 181 HIS A O 1
ATOM 1439 N N . THR A 1 182 ? 13.701 -11.831 -6.246 1.00 89.50 182 THR A N 1
ATOM 1440 C CA . THR A 1 182 ? 14.634 -12.572 -5.390 1.00 89.50 182 THR A CA 1
ATOM 1441 C C . THR A 1 182 ? 13.906 -13.200 -4.202 1.00 89.50 182 THR A C 1
ATOM 1443 O O . THR A 1 182 ? 12.760 -12.876 -3.911 1.00 89.50 182 THR A O 1
ATOM 1446 N N . HIS A 1 183 ? 14.575 -14.096 -3.477 1.00 89.19 183 HIS A N 1
ATOM 1447 C CA . HIS A 1 183 ? 14.035 -14.675 -2.239 1.00 89.19 183 HIS A CA 1
ATOM 1448 C C . HIS A 1 183 ? 14.219 -13.767 -1.011 1.00 89.19 183 HIS A C 1
ATOM 1450 O O . HIS A 1 183 ? 13.924 -14.185 0.106 1.00 89.19 183 HIS A O 1
ATOM 1456 N N . ASN A 1 184 ? 14.713 -12.540 -1.203 1.00 91.06 184 ASN A N 1
ATOM 1457 C CA . ASN A 1 184 ? 15.008 -11.614 -0.115 1.00 91.06 184 ASN A CA 1
ATOM 1458 C C . ASN A 1 184 ? 13.736 -10.883 0.314 1.00 91.06 184 ASN A C 1
ATOM 1460 O O . ASN A 1 184 ? 13.467 -9.771 -0.129 1.00 91.06 184 ASN A O 1
ATOM 1464 N N . ALA A 1 185 ? 12.948 -11.528 1.160 1.00 93.88 185 ALA A N 1
ATOM 1465 C CA . ALA A 1 185 ? 11.819 -10.904 1.827 1.00 93.88 185 ALA A CA 1
ATOM 1466 C C . ALA A 1 185 ? 12.285 -9.967 2.957 1.00 93.88 185 ALA A C 1
ATOM 1468 O O . ALA A 1 185 ? 13.427 -10.043 3.417 1.00 93.88 185 ALA A O 1
ATOM 1469 N N . PHE A 1 186 ? 11.403 -9.079 3.406 1.00 94.06 186 PHE A N 1
ATOM 1470 C CA . PHE A 1 186 ? 11.712 -8.070 4.416 1.00 94.06 186 PHE A CA 1
ATOM 1471 C C . PHE A 1 186 ? 10.561 -7.907 5.407 1.00 94.06 186 PHE A C 1
ATOM 1473 O O . PHE A 1 186 ? 9.401 -7.838 5.010 1.00 94.06 186 PHE A O 1
ATOM 1480 N N . LEU A 1 187 ? 10.903 -7.779 6.685 1.00 95.69 187 LEU A N 1
ATOM 1481 C CA . LEU A 1 187 ? 10.019 -7.335 7.755 1.00 95.69 187 LEU A CA 1
ATOM 1482 C C . LEU A 1 187 ? 10.770 -6.261 8.544 1.00 95.69 187 LEU A C 1
ATOM 1484 O O . LEU A 1 187 ? 11.904 -6.485 8.962 1.00 95.69 187 LEU A O 1
ATOM 1488 N N . GLY A 1 188 ? 10.159 -5.094 8.723 1.00 94.31 188 GLY A N 1
ATOM 1489 C CA . GLY A 1 188 ? 10.775 -3.988 9.448 1.00 94.31 188 GLY A CA 1
ATOM 1490 C C . GLY A 1 188 ? 9.767 -3.138 10.205 1.00 94.31 188 GLY A C 1
ATOM 1491 O O . GLY A 1 188 ? 8.608 -3.020 9.808 1.00 94.31 188 GLY A O 1
ATOM 1492 N N . ALA A 1 189 ? 10.235 -2.511 11.280 1.00 94.44 189 ALA A N 1
ATOM 1493 C CA . ALA A 1 189 ? 9.473 -1.600 12.124 1.00 94.44 189 ALA A CA 1
ATOM 1494 C C . ALA A 1 189 ? 10.386 -0.465 12.640 1.00 94.44 189 ALA A C 1
ATOM 1496 O O . ALA A 1 189 ? 11.609 -0.598 12.593 1.00 94.44 189 ALA A O 1
ATOM 1497 N N . PRO A 1 190 ? 9.836 0.661 13.135 1.00 90.81 190 PRO A N 1
ATOM 1498 C CA . PRO A 1 190 ? 10.640 1.770 13.659 1.00 90.81 190 PRO A CA 1
ATOM 1499 C C . PRO A 1 190 ? 11.434 1.477 14.941 1.00 90.81 190 PRO A C 1
ATOM 1501 O O . PRO A 1 190 ? 12.304 2.274 15.281 1.00 90.81 190 PRO A O 1
ATOM 1504 N N . SER A 1 191 ? 11.106 0.406 15.668 1.00 89.69 191 SER A N 1
ATOM 1505 C CA . SER A 1 191 ? 11.793 -0.036 16.889 1.00 89.69 191 SER A CA 1
ATOM 1506 C C . SER A 1 191 ? 11.978 -1.551 16.843 1.00 89.69 191 SER A C 1
ATOM 1508 O O . SER A 1 191 ? 11.059 -2.251 16.418 1.00 89.69 191 SER A O 1
ATOM 1510 N N . GLU A 1 192 ? 13.139 -2.039 17.286 1.00 89.62 192 GLU A N 1
ATOM 1511 C CA . GLU A 1 192 ? 13.456 -3.476 17.334 1.00 89.62 192 GLU A CA 1
ATOM 1512 C C . GLU A 1 192 ? 12.530 -4.237 18.287 1.00 89.62 192 GLU A C 1
ATOM 1514 O O . GLU A 1 192 ? 12.130 -5.344 17.958 1.00 89.62 192 GLU A O 1
ATOM 1519 N N . GLU A 1 193 ? 12.078 -3.601 19.374 1.00 91.69 193 GLU A N 1
ATOM 1520 C CA . GLU A 1 193 ? 11.137 -4.189 20.346 1.00 91.69 193 GLU A CA 1
ATOM 1521 C C . GLU A 1 193 ? 9.812 -4.638 19.701 1.00 91.69 193 GLU A C 1
ATOM 1523 O O . GLU A 1 193 ? 9.137 -5.537 20.189 1.00 91.69 193 GLU A O 1
ATOM 1528 N N . LEU A 1 194 ? 9.415 -4.019 18.580 1.00 91.31 194 LEU A N 1
ATOM 1529 C CA . LEU A 1 194 ? 8.205 -4.411 17.846 1.00 91.31 194 LEU A CA 1
ATOM 1530 C C . LEU A 1 194 ? 8.392 -5.687 17.024 1.00 91.31 194 LEU A C 1
ATOM 1532 O O . LEU A 1 194 ? 7.413 -6.240 16.535 1.00 91.31 194 LEU A O 1
ATOM 1536 N N . LEU A 1 195 ? 9.635 -6.115 16.834 1.00 94.25 195 LEU A N 1
ATOM 1537 C CA . LEU A 1 195 ? 10.013 -7.329 16.122 1.00 94.25 195 LEU A CA 1
ATOM 1538 C C . LEU A 1 195 ? 10.493 -8.416 17.094 1.00 94.25 195 LEU A C 1
ATOM 1540 O O . LEU A 1 195 ? 11.004 -9.442 16.646 1.00 94.25 195 LEU A O 1
ATOM 1544 N N . ASP A 1 196 ? 10.338 -8.207 18.406 1.00 90.44 196 ASP A N 1
ATOM 1545 C CA . ASP A 1 196 ? 10.732 -9.178 19.423 1.00 90.44 196 ASP A CA 1
ATOM 1546 C C . ASP A 1 196 ? 10.052 -10.530 19.166 1.00 90.44 196 ASP A C 1
ATOM 1548 O O . ASP A 1 196 ? 8.829 -10.639 19.067 1.00 90.44 196 ASP A O 1
ATOM 1552 N N . GLY A 1 197 ? 10.872 -11.575 19.055 1.00 86.88 197 GLY A N 1
ATOM 1553 C CA . GLY A 1 197 ? 10.422 -12.938 18.767 1.00 86.88 197 GLY A CA 1
ATOM 1554 C C . GLY A 1 197 ? 10.301 -13.287 17.280 1.00 86.88 197 GLY A C 1
ATOM 1555 O O . GLY A 1 197 ? 10.076 -14.454 16.976 1.00 86.88 197 GLY A O 1
ATOM 1556 N N . ALA A 1 198 ? 10.495 -12.340 16.357 1.00 94.50 198 ALA A N 1
ATOM 1557 C CA . ALA A 1 198 ? 10.572 -12.645 14.931 1.00 94.50 198 ALA A CA 1
ATOM 1558 C C . ALA A 1 198 ? 11.962 -13.192 14.568 1.00 94.50 198 ALA A C 1
ATOM 1560 O O . ALA A 1 198 ? 12.968 -12.491 14.693 1.00 94.50 198 ALA A O 1
ATOM 1561 N N . GLU A 1 199 ? 12.030 -14.425 14.068 1.00 92.88 199 GLU A N 1
ATOM 1562 C CA . GLU A 1 199 ? 13.271 -15.012 13.545 1.00 92.88 199 GLU A CA 1
ATOM 1563 C C . GLU A 1 199 ? 13.372 -14.836 12.023 1.00 92.88 199 GLU A C 1
ATOM 1565 O O . GLU A 1 199 ? 14.462 -14.828 11.442 1.00 92.88 199 GLU A O 1
ATOM 1570 N N . SER A 1 200 ? 12.227 -14.684 11.358 1.00 92.69 200 SER A N 1
ATOM 1571 C CA . SER A 1 200 ? 12.109 -14.556 9.914 1.00 92.69 200 SER A CA 1
ATOM 1572 C C . SER A 1 200 ? 10.862 -13.767 9.502 1.00 92.69 200 SER A C 1
ATOM 1574 O O . SER A 1 200 ? 9.964 -13.493 10.293 1.00 92.69 200 SER A O 1
ATOM 1576 N N . VAL A 1 201 ? 10.750 -13.454 8.207 1.00 92.56 201 VAL A N 1
ATOM 1577 C CA . VAL A 1 201 ? 9.529 -12.848 7.642 1.00 92.56 201 VAL A CA 1
ATOM 1578 C C . VAL A 1 201 ? 8.287 -13.740 7.794 1.00 92.56 201 VAL A C 1
ATOM 1580 O O . VAL A 1 201 ? 7.165 -13.248 7.709 1.00 92.56 201 VAL A O 1
ATOM 1583 N N . LEU A 1 202 ? 8.464 -15.053 7.982 1.00 92.75 202 LEU A N 1
ATOM 1584 C CA . LEU A 1 202 ? 7.347 -15.993 8.104 1.00 92.75 202 LEU A CA 1
ATOM 1585 C C . LEU A 1 202 ? 6.591 -15.806 9.425 1.00 92.75 202 LEU A C 1
ATOM 1587 O O . LEU A 1 202 ? 5.412 -16.143 9.495 1.00 92.75 202 LEU A O 1
ATOM 1591 N N . ASP A 1 203 ? 7.233 -15.174 10.408 1.00 94.94 203 ASP A N 1
ATOM 1592 C CA . ASP A 1 203 ? 6.674 -14.890 11.731 1.00 94.94 203 ASP A CA 1
ATOM 1593 C C . ASP A 1 203 ? 5.846 -13.591 11.738 1.00 94.94 203 ASP A C 1
ATOM 1595 O O . ASP A 1 203 ? 5.386 -13.132 12.781 1.00 94.94 203 ASP A O 1
ATOM 1599 N N . VAL A 1 204 ? 5.619 -12.980 10.564 1.00 93.88 204 VAL A N 1
ATOM 1600 C CA . VAL A 1 204 ? 4.839 -11.739 10.422 1.00 93.88 204 VAL A CA 1
ATOM 1601 C C . VAL A 1 204 ? 3.450 -11.846 11.043 1.00 93.88 204 VAL A C 1
ATOM 1603 O O . VAL A 1 204 ? 2.949 -10.860 11.575 1.00 93.88 204 VAL A O 1
ATOM 1606 N N . ARG A 1 205 ? 2.826 -13.031 10.992 1.00 92.56 205 ARG A N 1
ATOM 1607 C CA . ARG A 1 205 ? 1.539 -13.263 11.648 1.00 92.56 205 ARG A CA 1
ATOM 1608 C C . ARG A 1 205 ? 1.686 -13.025 13.146 1.00 92.56 205 ARG A C 1
ATOM 1610 O O . ARG A 1 205 ? 1.058 -12.106 13.652 1.00 92.56 205 ARG A O 1
ATOM 1617 N N . ASP A 1 206 ? 2.561 -13.768 13.808 1.00 92.19 206 ASP A N 1
ATOM 1618 C CA . ASP A 1 206 ? 2.754 -13.707 15.259 1.00 92.19 206 ASP A CA 1
ATOM 1619 C C . ASP A 1 206 ? 3.145 -12.297 15.725 1.00 92.19 206 ASP A C 1
ATOM 1621 O O . ASP A 1 206 ? 2.620 -11.800 16.720 1.00 92.19 206 ASP A O 1
ATOM 1625 N N . VAL A 1 207 ? 3.990 -11.598 14.959 1.00 93.44 207 VAL A N 1
ATOM 1626 C CA . VAL A 1 207 ? 4.346 -10.192 15.220 1.00 93.44 207 VAL A CA 1
ATOM 1627 C C . VAL A 1 207 ? 3.116 -9.284 15.199 1.00 93.44 207 VAL A C 1
ATOM 1629 O O . VAL A 1 207 ? 2.918 -8.485 16.115 1.00 93.44 207 VAL A O 1
ATOM 1632 N N . LEU A 1 208 ? 2.268 -9.400 14.172 1.00 91.75 208 LEU A N 1
ATOM 1633 C CA . LEU A 1 208 ? 1.043 -8.606 14.077 1.00 91.75 208 LEU A CA 1
ATOM 1634 C C . LEU A 1 208 ? 0.036 -8.993 15.162 1.00 91.75 208 LEU A C 1
ATOM 1636 O O . LEU A 1 208 ? -0.645 -8.119 15.695 1.00 91.75 208 LEU A O 1
ATOM 1640 N N . GLU A 1 209 ? -0.061 -10.274 15.515 1.00 89.62 209 GLU A N 1
ATOM 1641 C CA . GLU A 1 209 ? -0.958 -10.734 16.573 1.00 89.62 209 GLU A CA 1
ATOM 1642 C C . GLU A 1 209 ? -0.531 -10.210 17.950 1.00 89.62 209 GLU A C 1
ATOM 1644 O O . GLU A 1 209 ? -1.385 -9.759 18.704 1.00 89.62 209 GLU A O 1
ATOM 1649 N N . ASN A 1 210 ? 0.770 -10.170 18.246 1.00 89.19 210 ASN A N 1
ATOM 1650 C CA . ASN A 1 210 ? 1.298 -9.607 19.492 1.00 89.19 210 ASN A CA 1
ATOM 1651 C C . ASN A 1 210 ? 1.168 -8.077 19.564 1.00 89.19 210 ASN A C 1
ATOM 1653 O O . ASN A 1 210 ? 1.067 -7.511 20.652 1.00 89.19 210 ASN A O 1
ATOM 1657 N N . ALA A 1 211 ? 1.181 -7.402 18.413 1.00 87.94 211 ALA A N 1
ATOM 1658 C CA . ALA A 1 211 ? 1.071 -5.949 18.324 1.00 87.94 211 ALA A CA 1
ATOM 1659 C C . ALA A 1 211 ? -0.378 -5.434 18.267 1.00 87.94 211 ALA A C 1
ATOM 1661 O O . ALA A 1 211 ? -0.580 -4.220 18.329 1.00 87.94 211 ALA A O 1
ATOM 1662 N N . THR A 1 212 ? -1.372 -6.316 18.113 1.00 86.31 212 THR A N 1
ATOM 1663 C CA . THR A 1 212 ? -2.782 -5.936 17.948 1.00 86.31 212 THR A CA 1
ATOM 1664 C C . THR A 1 212 ? -3.662 -6.574 19.013 1.00 86.31 212 THR A C 1
ATOM 1666 O O . THR A 1 212 ? -3.564 -7.761 19.311 1.00 86.31 212 THR A O 1
ATOM 1669 N N . GLU A 1 213 ? -4.580 -5.793 19.575 1.00 78.75 213 GLU A N 1
ATOM 1670 C CA . GLU A 1 213 ? -5.628 -6.336 20.436 1.00 78.75 213 GLU A CA 1
ATOM 1671 C C . GLU A 1 213 ? -6.759 -6.904 19.568 1.00 78.75 213 GLU A C 1
ATOM 1673 O O . GLU A 1 213 ? -7.122 -6.337 18.537 1.00 78.75 213 GLU A O 1
ATOM 1678 N N . SER A 1 214 ? -7.320 -8.046 19.968 1.00 74.44 214 SER A N 1
ATOM 1679 C CA . SER A 1 214 ? -8.490 -8.613 19.289 1.00 74.44 214 SER A CA 1
ATOM 1680 C C . SER A 1 214 ? -9.763 -8.021 19.885 1.00 74.44 214 SER A C 1
ATOM 1682 O O . SER A 1 214 ? -10.199 -8.431 20.964 1.00 74.44 214 SER A O 1
ATOM 1684 N N . HIS A 1 215 ? -10.368 -7.062 19.186 1.00 71.25 215 HIS A N 1
ATOM 1685 C CA . HIS A 1 215 ? -11.667 -6.517 19.562 1.00 71.25 215 HIS A CA 1
ATOM 1686 C C . HIS A 1 215 ? -12.818 -7.267 18.885 1.00 71.25 215 HIS A C 1
ATOM 1688 O O . HIS A 1 215 ? -12.655 -8.081 17.976 1.00 71.25 215 HIS A O 1
ATOM 1694 N N . ARG A 1 216 ? -14.045 -6.974 19.329 1.00 81.00 216 ARG A N 1
ATOM 1695 C CA . ARG A 1 216 ? -15.250 -7.377 18.596 1.00 81.00 216 ARG A CA 1
ATOM 1696 C C . ARG A 1 216 ? -15.143 -6.864 17.158 1.00 81.00 216 ARG A C 1
ATOM 1698 O O . ARG A 1 216 ? -14.876 -5.687 16.966 1.00 81.00 216 ARG A O 1
ATOM 1705 N N . ILE A 1 217 ? -15.447 -7.716 16.180 1.00 85.50 217 ILE A N 1
ATOM 1706 C CA . ILE A 1 217 ? -15.476 -7.341 14.761 1.00 85.50 217 ILE A CA 1
ATOM 1707 C C . ILE A 1 217 ? -16.604 -6.327 14.517 1.00 85.50 217 ILE A C 1
ATOM 1709 O O . ILE A 1 217 ? -17.785 -6.635 14.718 1.00 85.50 217 ILE A O 1
ATOM 1713 N N . ILE A 1 218 ? -16.240 -5.122 14.077 1.00 87.88 218 ILE A N 1
ATOM 1714 C CA . ILE A 1 218 ? -17.156 -4.037 13.713 1.00 87.88 218 ILE A CA 1
ATOM 1715 C C . ILE A 1 218 ? -16.833 -3.605 12.280 1.00 87.88 218 ILE A C 1
ATOM 1717 O O . ILE A 1 218 ? -15.705 -3.236 11.983 1.00 87.88 218 ILE A O 1
ATOM 1721 N N . ALA A 1 219 ? -17.820 -3.629 11.380 1.00 82.06 219 ALA A N 1
ATOM 1722 C CA . ALA A 1 219 ? -17.601 -3.257 9.976 1.00 82.06 219 ALA A CA 1
ATOM 1723 C C . ALA A 1 219 ? -17.171 -1.787 9.810 1.00 82.06 219 ALA A C 1
ATOM 1725 O O . ALA A 1 219 ? -16.316 -1.470 8.990 1.00 82.06 219 ALA A O 1
ATOM 1726 N N . GLU A 1 220 ? -17.750 -0.897 10.618 1.00 87.38 220 GLU A N 1
ATOM 1727 C CA . GLU A 1 220 ? -17.429 0.528 10.643 1.00 87.38 220 GLU A CA 1
ATOM 1728 C C . GLU A 1 220 ? -17.085 0.959 12.074 1.00 87.38 220 GLU A C 1
ATOM 1730 O O . GLU A 1 220 ? -17.970 1.405 12.812 1.00 87.38 220 GLU A O 1
ATOM 1735 N N . PRO A 1 221 ? -15.820 0.820 12.507 1.00 92.88 221 PRO A N 1
ATOM 1736 C CA . PRO A 1 221 ? -15.421 1.270 13.832 1.00 92.88 221 PRO A CA 1
ATOM 1737 C C . PRO A 1 221 ? -15.626 2.783 13.977 1.00 92.88 221 PRO A C 1
ATOM 1739 O O . PRO A 1 221 ? -15.507 3.527 12.988 1.00 92.88 221 PRO A O 1
ATOM 1742 N N . PRO A 1 222 ? -15.943 3.268 15.187 1.00 93.50 222 PRO A N 1
ATOM 1743 C CA . PRO A 1 222 ? -16.161 4.687 15.427 1.00 93.50 222 PRO A CA 1
ATOM 1744 C C . PRO A 1 222 ? -14.886 5.500 15.162 1.00 93.50 222 PRO A C 1
ATOM 1746 O O . PRO A 1 222 ? -13.768 4.984 15.117 1.00 93.50 222 PRO A O 1
ATOM 1749 N N . VAL A 1 223 ? -15.068 6.805 14.961 1.00 94.19 223 VAL A N 1
ATOM 1750 C CA . VAL A 1 223 ? -13.954 7.755 14.865 1.00 94.19 223 VAL A CA 1
ATOM 1751 C C . VAL A 1 223 ? -13.331 7.904 16.250 1.00 94.19 223 VAL A C 1
ATOM 1753 O O . VAL A 1 223 ? -14.040 8.185 17.216 1.00 94.19 223 VAL A O 1
ATOM 1756 N N . ARG A 1 224 ? -12.008 7.764 16.336 1.00 92.25 224 ARG A N 1
ATOM 1757 C CA . ARG A 1 224 ? -11.255 7.936 17.582 1.00 92.25 224 ARG A CA 1
ATOM 1758 C C . ARG A 1 224 ? -11.457 9.351 18.114 1.00 92.25 224 ARG A C 1
ATOM 1760 O O . ARG A 1 224 ? -11.479 10.322 17.352 1.00 92.25 224 ARG A O 1
ATOM 1767 N N . ALA A 1 225 ? -11.498 9.495 19.436 1.00 90.00 225 ALA A N 1
ATOM 1768 C CA . ALA A 1 225 ? -11.706 10.786 20.095 1.00 90.00 225 ALA A CA 1
ATOM 1769 C C . ALA A 1 225 ? -10.729 11.882 19.617 1.00 90.00 225 ALA A C 1
ATOM 1771 O O . ALA A 1 225 ? -11.140 13.028 19.436 1.00 90.00 225 ALA A O 1
ATOM 1772 N N . ALA A 1 226 ? -9.469 11.529 19.332 1.00 88.19 226 ALA A N 1
ATOM 1773 C CA . ALA A 1 226 ? -8.440 12.446 18.829 1.00 88.19 226 ALA A CA 1
ATOM 1774 C C . ALA A 1 226 ? -8.790 13.120 17.484 1.00 88.19 226 ALA A C 1
ATOM 1776 O O . ALA A 1 226 ? -8.319 14.223 17.214 1.00 88.19 226 ALA A O 1
ATOM 1777 N N . TYR A 1 227 ? -9.639 12.487 16.666 1.00 88.31 227 TYR A N 1
ATOM 1778 C CA . TYR A 1 227 ? -10.084 12.996 15.362 1.00 88.31 227 TYR A CA 1
ATOM 1779 C C . TYR A 1 227 ? -11.552 13.428 15.370 1.00 88.31 227 TYR A C 1
ATOM 1781 O O . TYR A 1 227 ? -12.061 13.927 14.364 1.00 88.31 227 TYR A O 1
ATOM 1789 N N . SER A 1 228 ? -12.245 13.269 16.502 1.00 84.06 228 SER A N 1
ATOM 1790 C CA . SER A 1 228 ? -13.586 13.814 16.667 1.00 84.06 228 SER A CA 1
ATOM 1791 C C . SER A 1 228 ? -13.506 15.342 16.586 1.00 84.06 228 SER A C 1
ATOM 1793 O O . SER A 1 228 ? -12.872 16.013 17.404 1.00 84.06 228 SER A O 1
ATOM 1795 N N . GLY A 1 229 ? -14.099 15.916 15.538 1.00 74.25 229 GLY A N 1
ATOM 1796 C CA . GLY A 1 229 ? -14.169 17.363 15.403 1.00 74.25 229 GLY A CA 1
ATOM 1797 C C . GLY A 1 229 ? -14.888 17.944 16.618 1.00 74.25 229 GLY A C 1
ATOM 1798 O O . GLY A 1 229 ? -16.021 17.563 16.913 1.00 74.25 229 GLY A O 1
ATOM 1799 N N . ARG A 1 230 ? -14.265 18.890 17.331 1.00 58.00 230 ARG A N 1
ATOM 1800 C CA . ARG A 1 230 ? -15.022 19.725 18.270 1.00 58.00 230 ARG A CA 1
ATOM 1801 C C . ARG A 1 230 ? -16.075 20.459 17.447 1.00 58.00 230 ARG A C 1
ATOM 1803 O O . ARG A 1 230 ? -15.723 21.132 16.479 1.00 58.00 230 ARG A O 1
ATOM 1810 N N . SER A 1 231 ? -17.346 20.340 17.825 1.00 55.44 231 SER A N 1
ATOM 1811 C CA . SER A 1 231 ? -18.481 21.070 17.235 1.00 55.44 231 SER A CA 1
ATOM 1812 C C . SER A 1 231 ? -18.401 22.579 17.538 1.00 55.44 231 SER A C 1
ATOM 1814 O O . SER A 1 231 ? -19.312 23.176 18.104 1.00 55.44 231 SER A O 1
ATOM 1816 N N . SER A 1 232 ? -17.274 23.206 17.215 1.00 52.91 232 SER A N 1
ATOM 1817 C CA . SER A 1 232 ? -16.970 24.608 17.462 1.00 52.91 232 SER A CA 1
ATOM 1818 C C . SER A 1 232 ? -16.263 25.200 16.245 1.00 52.91 232 SER A C 1
ATOM 1820 O O . SER A 1 232 ? -15.130 25.666 16.319 1.00 52.91 232 SER A O 1
ATOM 1822 N N . THR A 1 233 ? -16.927 25.170 15.097 1.00 54.53 233 THR A N 1
ATOM 1823 C CA . THR A 1 233 ? -16.658 26.124 14.022 1.00 54.53 233 THR A CA 1
ATOM 1824 C C . THR A 1 233 ? -18.001 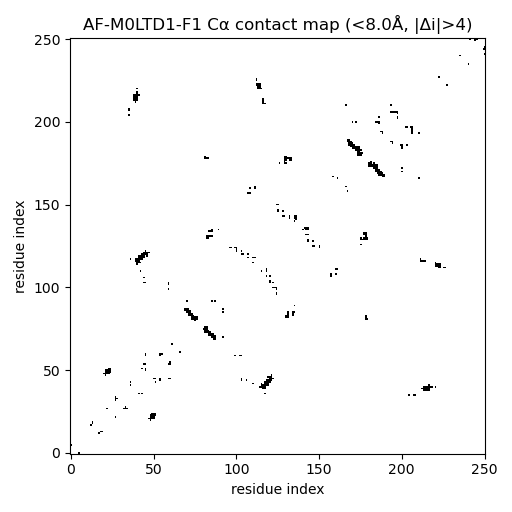26.663 13.567 1.00 54.53 233 THR A C 1
ATOM 1826 O O . THR A 1 233 ? -18.886 25.904 13.182 1.00 54.53 233 THR A O 1
ATOM 1829 N N . HIS A 1 234 ? -18.187 27.977 13.695 1.00 57.00 234 HIS A N 1
ATOM 1830 C CA . HIS A 1 234 ? -19.293 28.665 13.040 1.00 57.00 234 HIS A CA 1
ATOM 1831 C C . HIS A 1 234 ? -19.270 28.275 11.560 1.00 57.00 234 HIS A C 1
ATOM 1833 O O . HIS A 1 234 ? -18.200 28.278 10.943 1.00 57.00 234 HIS A O 1
ATOM 1839 N N . ALA A 1 235 ? -20.424 27.895 11.011 1.00 57.84 235 ALA A N 1
ATOM 1840 C CA . ALA A 1 235 ? -20.545 27.664 9.581 1.00 57.84 235 ALA A CA 1
ATOM 1841 C C . ALA A 1 235 ? -20.029 28.915 8.854 1.00 57.84 235 ALA A C 1
ATOM 1843 O O . ALA A 1 235 ? -20.473 30.024 9.153 1.00 57.84 235 ALA A O 1
ATOM 1844 N N . ARG A 1 236 ? -19.050 28.743 7.956 1.00 69.31 236 ARG A N 1
ATOM 1845 C CA . ARG A 1 236 ? -18.569 29.837 7.104 1.00 69.31 236 ARG A CA 1
ATOM 1846 C C . ARG A 1 236 ? -19.758 30.360 6.315 1.00 69.31 236 ARG A C 1
ATOM 1848 O O . ARG A 1 236 ? -20.519 29.562 5.763 1.00 69.31 236 ARG A O 1
ATOM 1855 N N . THR A 1 237 ? -19.933 31.671 6.289 1.00 83.00 237 THR A N 1
ATOM 1856 C CA . THR A 1 237 ? -21.006 32.257 5.492 1.00 83.00 237 THR A CA 1
ATOM 1857 C C . THR A 1 237 ? -20.670 32.109 4.003 1.00 83.00 237 THR A C 1
ATOM 1859 O O . THR A 1 237 ? -19.495 31.972 3.646 1.00 83.00 237 THR A O 1
ATOM 1862 N N . PRO A 1 238 ? -21.671 32.132 3.107 1.00 84.75 238 PRO A N 1
ATOM 1863 C CA . PRO A 1 238 ? -21.424 32.185 1.667 1.00 84.75 238 PRO A CA 1
ATOM 1864 C C . PRO A 1 238 ? -20.473 33.324 1.265 1.00 84.75 238 PRO A C 1
ATOM 1866 O O . PRO A 1 238 ? -19.621 33.128 0.406 1.00 84.75 238 PRO A O 1
ATOM 1869 N N . GLU A 1 239 ? -20.549 34.464 1.955 1.00 87.69 239 GLU A N 1
ATOM 1870 C CA . GLU A 1 239 ? -19.706 35.643 1.731 1.00 87.69 239 GLU A CA 1
ATOM 1871 C C . GLU A 1 239 ? -18.235 35.398 2.119 1.00 87.69 239 GLU A C 1
ATOM 1873 O O . GLU A 1 239 ? -17.319 35.826 1.417 1.00 87.69 239 GLU A O 1
ATOM 1878 N N . ASP A 1 240 ? -17.975 34.625 3.182 1.00 83.75 240 ASP A N 1
ATOM 1879 C CA . ASP A 1 240 ? -16.613 34.203 3.550 1.00 83.75 240 ASP A CA 1
ATOM 1880 C C . ASP A 1 240 ? -15.988 33.284 2.489 1.00 83.75 240 ASP A C 1
ATOM 1882 O O . ASP A 1 240 ? -14.773 33.305 2.263 1.00 83.75 240 ASP A O 1
ATOM 1886 N N . VAL A 1 241 ? -16.813 32.441 1.860 1.00 84.88 241 VAL A N 1
ATOM 1887 C CA . VAL A 1 241 ? -16.381 31.539 0.787 1.00 84.88 241 VAL A CA 1
ATOM 1888 C C . VAL A 1 241 ? -16.117 32.333 -0.486 1.00 84.88 241 VAL A C 1
ATOM 1890 O O . VAL A 1 241 ? -15.036 32.196 -1.053 1.00 84.88 241 VAL A O 1
ATOM 1893 N N . GLU A 1 242 ? -17.048 33.193 -0.895 1.00 89.00 242 GLU A N 1
ATOM 1894 C CA . GLU A 1 242 ? -16.920 34.050 -2.076 1.00 89.00 242 GLU A CA 1
ATOM 1895 C C . GLU A 1 242 ? -15.677 34.939 -1.993 1.00 89.00 242 GLU A C 1
ATOM 1897 O O . GLU A 1 242 ? -14.812 34.856 -2.860 1.00 89.00 242 GLU A O 1
ATOM 1902 N N . ASN A 1 243 ? -15.499 35.683 -0.897 1.00 86.69 243 ASN A N 1
ATOM 1903 C CA . ASN A 1 243 ? -14.321 36.530 -0.700 1.00 86.69 243 ASN A CA 1
ATOM 1904 C C . ASN A 1 243 ? -13.013 35.741 -0.794 1.00 86.69 243 ASN A C 1
ATOM 1906 O O . ASN A 1 243 ? -12.014 36.219 -1.333 1.00 86.69 243 ASN A O 1
ATOM 1910 N N . ARG A 1 244 ? -12.993 34.512 -0.272 1.00 82.75 244 ARG A N 1
ATOM 1911 C CA . ARG A 1 244 ? -11.801 33.668 -0.334 1.00 82.75 244 ARG A CA 1
ATOM 1912 C C . ARG A 1 244 ? -11.543 33.133 -1.738 1.00 82.75 244 ARG A C 1
ATOM 1914 O O . ARG A 1 244 ? -10.383 33.080 -2.133 1.00 82.75 244 ARG A O 1
ATOM 1921 N N . LEU A 1 245 ? -12.584 32.755 -2.475 1.00 90.31 245 LEU A N 1
ATOM 1922 C CA . LEU A 1 245 ? -12.462 32.319 -3.866 1.00 90.31 245 LEU A CA 1
ATOM 1923 C C . LEU A 1 245 ? -12.007 33.475 -4.769 1.00 90.31 245 LEU A C 1
ATOM 1925 O O . LEU A 1 245 ? -11.075 33.283 -5.546 1.00 90.31 245 LEU A O 1
ATOM 1929 N N . SER A 1 246 ? -12.548 34.682 -4.587 1.00 88.94 246 SER A N 1
ATOM 1930 C CA . SER A 1 246 ? -12.097 35.896 -5.283 1.00 88.94 246 SER A CA 1
ATOM 1931 C C . SER A 1 246 ? -10.639 36.240 -4.956 1.00 88.94 246 SER A C 1
ATOM 1933 O O . SER A 1 246 ? -9.850 36.516 -5.854 1.00 88.94 246 SER A O 1
ATOM 1935 N N . ASN A 1 247 ? -10.222 36.134 -3.688 1.00 82.19 247 ASN A N 1
ATOM 1936 C CA . ASN A 1 247 ? -8.824 36.367 -3.288 1.00 82.19 247 ASN A CA 1
ATOM 1937 C C . ASN A 1 247 ? -7.840 35.323 -3.841 1.00 82.19 247 ASN A C 1
ATOM 1939 O O . ASN A 1 247 ? -6.649 35.603 -3.962 1.00 82.19 247 ASN A O 1
ATOM 1943 N N . LEU A 1 248 ? -8.319 34.119 -4.160 1.00 88.19 248 LEU A N 1
ATOM 1944 C CA . LEU A 1 248 ? -7.544 33.089 -4.856 1.00 88.19 248 LEU A CA 1
ATOM 1945 C C . LEU A 1 248 ? -7.603 33.243 -6.387 1.00 88.19 248 LEU A C 1
ATOM 1947 O O . LEU A 1 248 ? -6.898 32.517 -7.086 1.00 88.19 248 LEU A O 1
ATOM 1951 N N . GLY A 1 249 ? -8.415 34.174 -6.904 1.00 81.88 249 GLY A N 1
ATOM 1952 C CA . GLY A 1 249 ? -8.623 34.403 -8.335 1.00 81.88 249 GLY A CA 1
ATOM 1953 C C . GLY A 1 249 ? -9.461 33.322 -9.020 1.00 81.88 249 GLY A C 1
ATOM 1954 O O . GLY A 1 249 ? -9.280 33.074 -10.209 1.00 81.88 249 GLY A O 1
ATOM 1955 N N . TYR A 1 250 ? -10.319 32.620 -8.274 1.00 84.62 250 TYR A N 1
ATOM 1956 C CA . TYR A 1 250 ? -11.221 31.590 -8.813 1.00 84.62 250 TYR A CA 1
ATOM 1957 C C . TYR A 1 250 ? -12.580 32.154 -9.257 1.00 84.62 250 TYR A C 1
ATOM 1959 O O . TYR A 1 250 ? -13.366 31.420 -9.859 1.00 84.62 250 TYR A O 1
ATOM 1967 N N . LEU A 1 251 ? -12.840 33.431 -8.960 1.00 77.31 251 LEU A N 1
ATOM 1968 C CA . LEU A 1 251 ? -13.998 34.226 -9.372 1.00 77.31 251 LEU A CA 1
ATOM 1969 C C . LEU A 1 251 ? -13.522 35.522 -10.035 1.00 77.31 251 LEU A C 1
ATOM 1971 O O . LEU A 1 251 ? -12.465 36.036 -9.598 1.00 77.31 251 LEU A O 1
#

InterPro domains:
  IPR017850 Alkaline-phosphatase-like, core domain superfamily [SSF53649] (26-184)

Sequence (251 aa):
MPRDVRTGFGLRLQNRGVELDFKSAGYFHDQGIETVFDGRTARPVAVPNYRVPADDELDILFDRGAQLKEFLRSEKTSDGNKRSTPTASLSRLEERLAAEAAGKLGVVRSAVQREYDLVFVWLGFLDTIGHVAPVAAETDPGWQERAYRMAARWTEDVKRMLQPEDRVFCVSDHGLQDGDHTHNAFLGAPSEELLDGAESVLDVRDVLENATESHRIIAEPPVRAAYSGRSSTHARTPEDVENRLSNLGYL

Secondary structure (DSSP, 8-state):
--HHHHHHHHHHHHTTT------BHHHHHHTT---TTTTS-EEEES-TT-B-HHHHHTT----HHHHGGGTEEEEE-TTS-EEEEESS-HHHHHHHHHHHHHHHHHHHHHHTTB--SEEEE---HHHHHHHHHHHHTTT-TTHHHHHHHHHHHHHHHHHHHS-TT----EEES-EEETTEEES--EEE-SSGGGGTT-SSGGGHHHHHHHHS--PPP-SSPPBPGGGS--S--PPPPHHHHHHHHHHTT--

pLDDT: mean 83.24, std 16.65, range [29.09, 97.56]

Foldseek 3Di:
DDPLVVVVVVVVCVVVPNPPPQAEQVNCVVVVNDDLCPLWQEAEEQDGSHDDVVNVVLVLHDPCVVVCVQFWDWDQDPVRDIAIETPDDLVVVLVVLVVSVVSRLVVLLVPLQFPGQYYHYDRCSLVVLLLHQLVVCVPPVCSNVVSVVVVVVSQVVSVVSHDPLDWDKDWACFDGDSNDTHNDIDIDTPDVVLCPPPPDSVCVSVSSVVSGDRDHHDNGGDGDPVNPDDPDDDPQDPVNVVVVCVVVVVD

Organism: NCBI:txid1132509